Protein AF-A0A0F8XA85-F1 (afdb_monomer_lite)

Radius of gyration: 21.44 Å; chains: 1; bounding box: 52×47×65 Å

Organism: NCBI:txid412755

Structure (mmCIF, N/CA/C/O backbone):
data_AF-A0A0F8XA85-F1
#
_entry.id   AF-A0A0F8XA85-F1
#
loop_
_atom_site.group_PDB
_atom_site.id
_atom_site.type_symbol
_atom_site.label_atom_id
_atom_site.label_alt_id
_atom_site.label_comp_id
_atom_site.label_asym_id
_atom_site.label_entity_id
_atom_site.label_seq_id
_atom_site.pdbx_PDB_ins_code
_atom_site.Cartn_x
_atom_site.Cartn_y
_atom_site.Car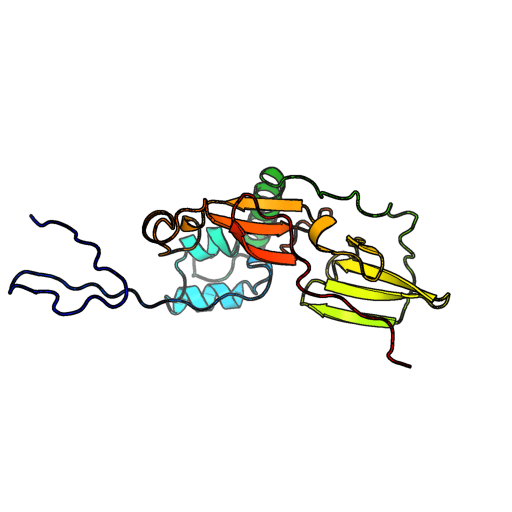tn_z
_atom_site.occupancy
_atom_site.B_iso_or_equiv
_atom_site.auth_seq_id
_atom_site.auth_comp_id
_atom_site.auth_asym_id
_atom_site.auth_atom_id
_atom_site.pdbx_PDB_model_num
ATOM 1 N N . GLU A 1 1 ? -20.930 -3.026 34.064 1.00 70.50 1 GLU A N 1
ATOM 2 C CA . GLU A 1 1 ? -19.687 -3.790 34.292 1.00 70.50 1 GLU A CA 1
ATOM 3 C C . GLU A 1 1 ? -19.828 -5.095 33.532 1.00 70.50 1 GLU A C 1
ATOM 5 O O . GLU A 1 1 ? -20.916 -5.650 33.546 1.00 70.50 1 GLU A O 1
ATOM 10 N N . GLY A 1 2 ? -18.805 -5.518 32.800 1.00 83.38 2 GLY A N 1
ATOM 11 C CA . GLY A 1 2 ? -18.840 -6.722 31.970 1.00 83.38 2 GLY A CA 1
ATOM 12 C C . GLY A 1 2 ? -17.427 -7.096 31.536 1.00 83.38 2 GLY A C 1
ATOM 13 O O . GLY A 1 2 ? -16.523 -6.260 31.610 1.00 83.38 2 GLY A O 1
ATOM 14 N N . THR A 1 3 ? -17.235 -8.346 31.129 1.00 88.12 3 THR A N 1
ATOM 15 C CA . THR A 1 3 ? -15.959 -8.870 30.627 1.00 88.12 3 THR A CA 1
ATOM 16 C C . THR A 1 3 ? -16.060 -9.119 29.129 1.00 88.12 3 THR A C 1
ATOM 18 O O . THR A 1 3 ? -17.038 -9.704 28.674 1.00 88.12 3 THR A O 1
ATOM 21 N N . GLU A 1 4 ? -15.058 -8.690 28.367 1.00 89.44 4 GLU A N 1
ATOM 22 C CA . GLU A 1 4 ? -14.955 -9.009 26.941 1.00 89.44 4 GLU A CA 1
ATOM 23 C C . GLU A 1 4 ? -14.317 -10.395 26.768 1.00 89.44 4 GLU A C 1
ATOM 25 O O . GLU A 1 4 ? -13.244 -10.660 27.314 1.00 89.44 4 GLU A O 1
ATOM 30 N N . GLU A 1 5 ? -14.971 -11.271 26.004 1.00 88.19 5 GLU A N 1
ATOM 31 C CA . GLU A 1 5 ? -14.446 -12.582 25.618 1.00 88.19 5 GLU A CA 1
ATOM 32 C C . GLU A 1 5 ? -14.351 -12.677 24.091 1.00 88.19 5 GLU A C 1
ATOM 34 O O . GLU A 1 5 ? -15.312 -12.406 23.370 1.00 88.19 5 GLU A O 1
ATOM 39 N N . ILE A 1 6 ? -13.188 -13.097 23.587 1.00 84.88 6 ILE A N 1
ATOM 40 C CA . ILE A 1 6 ? -12.983 -13.350 22.159 1.00 84.88 6 ILE A CA 1
ATOM 41 C C . ILE A 1 6 ? -13.300 -14.815 21.874 1.00 84.88 6 ILE A C 1
ATOM 43 O O . ILE A 1 6 ? -12.560 -15.714 22.274 1.00 84.88 6 ILE A O 1
ATOM 47 N N . LEU A 1 7 ? -14.372 -15.050 21.122 1.00 86.31 7 LEU A N 1
ATOM 48 C CA . LEU A 1 7 ? -14.737 -16.396 20.695 1.00 86.31 7 LEU A CA 1
ATOM 49 C C . LEU A 1 7 ? -13.810 -16.883 19.574 1.00 86.31 7 LEU A C 1
ATOM 51 O O . LEU A 1 7 ? -13.463 -16.137 18.655 1.00 86.31 7 LEU A O 1
ATOM 55 N N . SER A 1 8 ? -13.436 -18.163 19.618 1.00 81.56 8 SER A N 1
ATOM 56 C CA . SER A 1 8 ? -12.592 -18.760 18.582 1.00 81.56 8 SER A CA 1
ATOM 57 C C . SER A 1 8 ? -13.321 -18.860 17.231 1.00 81.56 8 SER A C 1
ATOM 59 O O . SER A 1 8 ? -14.553 -18.993 17.181 1.00 81.56 8 SER A O 1
ATOM 61 N N . PRO A 1 9 ? -12.586 -18.842 16.100 1.00 80.44 9 PRO A N 1
ATOM 62 C CA . PRO A 1 9 ? -13.189 -19.071 14.796 1.00 80.44 9 PRO A CA 1
ATOM 63 C C . PRO A 1 9 ? -13.965 -20.391 14.779 1.00 80.44 9 PRO A C 1
ATOM 65 O O . PRO A 1 9 ? -13.414 -21.451 15.071 1.00 80.44 9 PRO A O 1
ATOM 68 N N . LYS A 1 10 ? -15.242 -20.332 14.381 1.00 82.75 10 LYS A N 1
ATOM 69 C CA . LYS A 1 10 ? -16.147 -21.496 14.301 1.00 82.75 10 LYS A CA 1
ATOM 70 C C . LYS A 1 10 ? -16.415 -22.178 15.655 1.00 82.75 10 LYS A C 1
ATOM 72 O O . LYS A 1 10 ? -16.718 -23.376 15.669 1.00 82.75 10 LYS A O 1
ATOM 77 N N . LEU A 1 11 ? -16.332 -21.439 16.768 1.00 85.38 11 LEU A N 1
ATOM 78 C CA . LEU A 1 11 ? -16.754 -21.926 18.081 1.00 85.38 11 LEU A CA 1
ATOM 79 C C . LEU A 1 11 ? -18.170 -22.514 18.008 1.00 85.38 11 LEU A C 1
ATOM 81 O O . LEU A 1 11 ? -19.072 -21.956 17.383 1.00 85.38 11 LEU A O 1
ATOM 85 N N . ARG A 1 12 ? -18.360 -23.663 18.655 1.00 86.75 12 ARG A N 1
ATOM 86 C CA . ARG A 1 12 ? -19.662 -24.318 18.798 1.00 86.75 12 ARG A CA 1
ATOM 87 C C . ARG A 1 12 ? -20.095 -24.254 20.253 1.00 86.75 12 ARG A C 1
ATOM 89 O O . ARG A 1 12 ? -19.252 -24.340 21.138 1.00 86.75 12 ARG A O 1
ATOM 96 N N . ASN A 1 13 ? -21.407 -24.190 20.475 1.00 90.06 13 ASN A N 1
ATOM 97 C CA . ASN A 1 13 ? -22.022 -24.226 21.805 1.00 90.06 13 ASN A CA 1
ATOM 98 C C . ASN A 1 13 ? -21.584 -23.075 22.730 1.00 90.06 13 ASN A C 1
ATOM 100 O O . ASN A 1 13 ? -21.465 -23.279 23.936 1.00 90.06 13 ASN A O 1
ATOM 104 N N . ALA A 1 14 ? -21.343 -21.882 22.175 1.00 88.94 14 ALA A N 1
ATOM 105 C CA . ALA A 1 14 ? -21.173 -20.681 22.988 1.00 88.94 14 ALA A CA 1
ATOM 106 C C . ALA A 1 14 ? -22.450 -20.446 23.815 1.00 88.94 14 ALA A C 1
ATOM 108 O O . ALA A 1 14 ? -23.555 -20.484 23.268 1.00 88.94 14 ALA A O 1
ATOM 109 N N . VAL A 1 15 ? -22.300 -20.256 25.125 1.00 89.94 15 VAL A N 1
ATOM 110 C CA . VAL A 1 15 ? -23.415 -19.946 26.027 1.00 89.94 15 VAL A CA 1
ATOM 111 C C . VAL A 1 15 ? -23.551 -18.432 26.079 1.00 89.94 15 VAL A C 1
ATOM 113 O O . VAL A 1 15 ? -22.587 -17.756 26.412 1.00 89.94 15 VAL A O 1
ATOM 116 N N . GLN A 1 16 ? -24.736 -17.921 25.748 1.00 91.69 16 GLN A N 1
ATOM 117 C CA . GLN A 1 16 ? -25.063 -16.501 25.834 1.00 91.69 16 GLN A CA 1
ATOM 118 C C . GLN A 1 16 ? -26.173 -16.313 26.875 1.00 91.69 16 GLN A C 1
ATOM 120 O O . GLN A 1 16 ? -27.260 -16.885 26.746 1.00 91.69 16 GLN A O 1
ATOM 125 N N . GLY A 1 17 ? -25.881 -15.557 27.930 1.00 92.88 17 GLY A N 1
ATOM 126 C CA . GLY A 1 17 ? -26.830 -15.129 28.951 1.00 92.88 17 GLY A CA 1
ATOM 127 C C . GLY A 1 17 ? -27.744 -13.996 28.474 1.00 92.88 17 GLY A C 1
ATOM 128 O O . GLY A 1 17 ? -27.594 -13.466 27.377 1.00 92.88 17 GLY A O 1
ATOM 129 N N . GLN A 1 18 ? -28.711 -13.608 29.313 1.00 94.88 18 GLN A N 1
ATOM 130 C CA . GLN A 1 18 ? -29.671 -12.543 28.972 1.00 94.88 18 GLN A CA 1
ATOM 131 C C . GLN A 1 18 ? -29.023 -11.159 28.833 1.00 94.88 18 GLN A C 1
ATOM 133 O O . GLN A 1 18 ? -29.526 -10.338 28.071 1.00 94.88 18 GLN A O 1
ATOM 138 N N . ASP A 1 19 ? -27.917 -10.926 29.538 1.00 94.44 19 ASP A N 1
ATOM 139 C CA . ASP A 1 19 ? -27.220 -9.637 29.572 1.00 94.44 19 ASP A CA 1
ATOM 140 C C . ASP A 1 19 ? -26.002 -9.588 28.627 1.00 94.44 19 ASP A C 1
ATOM 142 O O . ASP A 1 19 ? -25.310 -8.570 28.554 1.00 94.44 19 ASP A O 1
ATOM 146 N N . ASP A 1 20 ? -25.739 -10.669 27.885 1.00 93.75 20 ASP A N 1
ATOM 147 C CA . ASP A 1 20 ? -24.578 -10.777 27.003 1.00 93.75 20 ASP A CA 1
ATOM 148 C C . ASP A 1 20 ? -24.842 -10.135 25.637 1.00 93.75 20 ASP A C 1
ATOM 150 O O . ASP A 1 20 ? -25.867 -10.371 24.987 1.00 93.75 20 ASP A O 1
ATOM 154 N N . VAL A 1 21 ? -23.852 -9.395 25.137 1.00 92.50 21 VAL A N 1
ATOM 155 C CA . VAL A 1 21 ? -23.863 -8.824 23.787 1.00 92.50 21 VAL A CA 1
ATOM 156 C C . VAL A 1 21 ? -22.946 -9.639 22.884 1.00 92.50 21 VAL A C 1
ATOM 158 O O . VAL A 1 21 ? -21.758 -9.781 23.159 1.00 92.50 21 VAL A O 1
ATOM 161 N N . TYR A 1 22 ? -23.493 -10.131 21.772 1.00 90.19 22 TYR A N 1
ATOM 162 C CA . TYR A 1 22 ? -22.713 -10.790 20.730 1.00 90.19 22 TYR A CA 1
ATOM 163 C C . TYR A 1 22 ? -22.397 -9.805 19.600 1.00 90.19 22 TYR A C 1
ATOM 165 O O . TYR A 1 22 ? -23.291 -9.388 18.861 1.00 90.19 22 TYR A O 1
ATOM 173 N N . GLU A 1 23 ? -21.124 -9.431 19.463 1.00 89.19 23 GLU A N 1
ATOM 174 C CA . GLU A 1 23 ? -20.640 -8.617 18.348 1.00 89.19 23 GLU A CA 1
ATOM 175 C C . GLU A 1 23 ? -20.073 -9.515 17.243 1.00 89.19 23 GLU A C 1
ATOM 177 O O . GLU A 1 23 ? -19.158 -10.309 17.466 1.00 89.19 23 GLU A O 1
ATOM 182 N N . TRP A 1 24 ? -20.582 -9.347 16.021 1.00 85.50 24 TRP A N 1
ATOM 183 C CA . TRP A 1 24 ? -20.013 -9.974 14.833 1.00 85.50 24 TRP A CA 1
ATOM 184 C C . TRP A 1 24 ? -19.488 -8.909 13.875 1.00 85.50 24 TRP A C 1
ATOM 186 O O . TRP A 1 24 ? -20.246 -8.171 13.249 1.00 85.50 24 TRP A O 1
ATOM 196 N N . ILE A 1 25 ? -18.167 -8.877 13.721 1.00 83.62 25 ILE A N 1
ATOM 197 C CA . ILE A 1 25 ? -17.485 -8.059 12.722 1.00 83.62 25 ILE A CA 1
ATOM 198 C C . ILE A 1 25 ? -17.286 -8.896 11.454 1.00 83.62 25 ILE A C 1
ATOM 200 O O . ILE A 1 25 ? -16.574 -9.904 11.468 1.00 83.62 25 ILE A O 1
ATOM 204 N N . TRP A 1 26 ? -17.927 -8.496 10.356 1.00 79.88 26 TRP A N 1
ATOM 205 C CA . TRP A 1 26 ? -17.745 -9.149 9.060 1.00 79.88 26 TRP A CA 1
ATOM 206 C C . TRP A 1 26 ? -16.432 -8.712 8.401 1.00 79.88 26 TRP A C 1
ATOM 208 O O . TRP A 1 26 ? -15.958 -7.594 8.611 1.00 79.88 26 TRP A O 1
ATOM 218 N N . ASN A 1 27 ? -15.831 -9.584 7.592 1.00 79.06 27 ASN A N 1
ATOM 219 C CA . ASN A 1 27 ? -14.587 -9.257 6.906 1.00 79.06 27 ASN A CA 1
ATOM 220 C C . ASN A 1 27 ? -14.824 -8.297 5.730 1.00 79.06 27 ASN A C 1
ATOM 222 O O . ASN A 1 27 ? -15.794 -8.419 4.982 1.00 79.06 27 ASN A O 1
ATOM 226 N N . GLY A 1 28 ? -13.883 -7.375 5.529 1.00 83.00 28 GLY A N 1
ATOM 227 C CA . GLY A 1 28 ? -13.771 -6.633 4.277 1.00 83.00 28 GLY A CA 1
ATOM 228 C C . GLY A 1 28 ? -13.203 -7.498 3.146 1.00 83.00 28 GLY A C 1
ATOM 229 O O . GLY A 1 28 ? -12.749 -8.626 3.363 1.00 83.00 28 GLY A O 1
ATOM 230 N N . GLY A 1 29 ? -13.222 -6.952 1.931 1.00 86.19 29 GLY A N 1
ATOM 231 C CA . GLY A 1 29 ? -12.438 -7.463 0.806 1.00 86.19 29 GLY A CA 1
ATOM 232 C C . GLY A 1 29 ? -11.038 -6.842 0.760 1.00 86.19 29 GLY A C 1
ATOM 233 O O . GLY A 1 29 ? -10.774 -5.832 1.414 1.00 86.19 29 GLY A O 1
ATOM 234 N N . GLY A 1 30 ? -10.145 -7.433 -0.036 1.00 86.88 30 GLY A N 1
ATOM 235 C CA . GLY A 1 30 ? -8.861 -6.814 -0.373 1.00 86.88 30 GLY A CA 1
ATOM 236 C C . GLY A 1 30 ? -9.040 -5.612 -1.309 1.00 86.88 30 GLY A C 1
ATOM 237 O O . GLY A 1 30 ? -9.954 -5.591 -2.132 1.00 86.88 30 GLY A O 1
ATOM 238 N N . GLY A 1 31 ? -8.171 -4.609 -1.176 1.00 90.56 31 GLY A N 1
ATOM 239 C CA . GLY A 1 31 ? -8.100 -3.477 -2.106 1.00 90.56 31 GLY A CA 1
ATOM 240 C C . GLY A 1 31 ? -7.240 -3.780 -3.338 1.00 90.56 31 GLY A C 1
ATOM 241 O O . GLY A 1 31 ? -6.480 -4.745 -3.347 1.00 90.56 31 GLY A O 1
ATOM 242 N N . TYR A 1 32 ? -7.330 -2.924 -4.359 1.00 93.12 32 TYR A N 1
ATOM 243 C CA . TYR A 1 32 ? -6.496 -2.976 -5.563 1.00 93.12 32 TYR A CA 1
ATOM 244 C C . TYR A 1 32 ? -5.781 -1.636 -5.770 1.00 93.12 32 TYR A C 1
ATOM 246 O O . TYR A 1 32 ? -6.415 -0.581 -5.710 1.00 93.12 32 TYR A O 1
ATOM 254 N N . GLY A 1 33 ? -4.477 -1.694 -6.038 1.00 95.50 33 GLY A N 1
ATOM 255 C CA . GLY A 1 33 ? -3.638 -0.528 -6.310 1.00 95.50 33 GLY A CA 1
ATOM 256 C C . GLY A 1 33 ? -3.133 0.223 -5.066 1.00 95.50 33 GLY A C 1
ATOM 257 O O . GLY A 1 33 ? -3.300 -0.220 -3.928 1.00 95.50 33 GLY A O 1
ATOM 258 N N . ASP A 1 34 ? -2.486 1.370 -5.290 1.00 97.75 34 ASP A N 1
ATOM 259 C CA . ASP A 1 34 ? -2.027 2.288 -4.248 1.00 97.75 34 ASP A CA 1
ATOM 260 C C . ASP A 1 34 ? -3.213 3.158 -3.811 1.00 97.75 34 ASP A C 1
ATOM 262 O O . ASP A 1 34 ? -3.774 3.884 -4.638 1.00 97.75 34 ASP A O 1
ATOM 266 N N . PRO A 1 35 ? -3.594 3.161 -2.521 1.00 97.31 35 PRO A N 1
ATOM 267 C CA . PRO A 1 35 ? -4.690 3.999 -2.042 1.00 97.31 35 PRO A CA 1
ATOM 268 C C . PRO A 1 35 ? -4.519 5.496 -2.349 1.00 97.31 35 PRO A C 1
ATOM 270 O O . PRO A 1 35 ? -5.515 6.207 -2.484 1.00 97.31 35 PRO A O 1
ATOM 273 N N . LEU A 1 36 ? -3.280 5.985 -2.496 1.00 98.38 36 LEU A N 1
ATOM 274 C CA . LEU A 1 36 ? -3.001 7.388 -2.828 1.00 98.38 36 LEU A CA 1
ATOM 275 C C . LEU A 1 36 ? -3.278 7.739 -4.296 1.00 98.38 36 LEU A C 1
ATOM 277 O O . LEU A 1 36 ? -3.191 8.912 -4.649 1.00 98.38 36 LEU A O 1
ATOM 281 N N . ASP A 1 37 ? -3.609 6.761 -5.141 1.00 97.56 37 ASP A N 1
ATOM 282 C CA . ASP A 1 37 ? -3.997 6.983 -6.539 1.00 97.56 37 ASP A CA 1
ATOM 283 C C . ASP A 1 37 ? -5.517 6.946 -6.746 1.00 97.56 37 ASP A C 1
ATOM 285 O O . ASP A 1 37 ? -5.997 7.268 -7.832 1.00 97.56 37 ASP A O 1
ATOM 289 N N . ARG A 1 38 ? -6.299 6.598 -5.713 1.00 98.00 38 ARG A N 1
ATOM 290 C CA . ARG A 1 38 ? -7.766 6.613 -5.796 1.00 98.00 38 ARG A CA 1
ATOM 291 C C . ARG A 1 38 ? -8.263 8.029 -6.100 1.00 98.00 38 ARG A C 1
ATOM 293 O O . ARG A 1 38 ? -7.764 8.994 -5.528 1.00 98.00 38 ARG A O 1
ATOM 300 N N . ASP A 1 39 ? -9.263 8.172 -6.960 1.00 98.12 39 ASP A N 1
ATOM 301 C CA . ASP A 1 39 ? -9.853 9.479 -7.266 1.00 98.12 39 ASP A CA 1
ATOM 302 C C . ASP A 1 39 ? -10.387 10.177 -5.987 1.00 98.12 39 ASP A C 1
ATOM 304 O O . ASP A 1 39 ? -11.191 9.575 -5.262 1.00 98.12 39 ASP A O 1
ATOM 308 N N . PRO A 1 40 ? -9.969 11.426 -5.680 1.00 98.50 40 PRO A N 1
ATOM 309 C CA . PRO A 1 40 ? -10.426 12.144 -4.492 1.00 98.50 40 PRO A CA 1
ATOM 310 C C . PRO A 1 40 ? -11.946 12.296 -4.406 1.00 98.50 40 PRO A C 1
ATOM 312 O O . PRO A 1 40 ? -12.509 12.147 -3.321 1.00 98.50 40 PRO A O 1
ATOM 315 N N . ALA A 1 41 ? -12.632 12.539 -5.529 1.00 98.19 41 ALA A N 1
ATOM 316 C CA . ALA A 1 41 ? -14.087 12.688 -5.530 1.00 98.19 41 ALA A CA 1
ATOM 317 C C . ALA A 1 41 ? -14.792 11.375 -5.147 1.00 98.19 41 ALA A C 1
ATOM 319 O O . ALA A 1 41 ? -15.755 11.387 -4.376 1.00 98.19 41 ALA A O 1
ATOM 320 N N . SER A 1 42 ? -14.267 10.239 -5.607 1.00 98.38 42 SER A N 1
ATOM 321 C CA . SER A 1 42 ? -14.729 8.906 -5.216 1.00 98.38 42 SER A CA 1
ATOM 322 C C . SER A 1 42 ? -14.542 8.645 -3.718 1.00 98.38 42 SER A C 1
ATOM 324 O O . SER A 1 42 ? -15.468 8.168 -3.068 1.00 98.38 42 SER A O 1
ATOM 326 N N . VAL A 1 43 ? -13.399 9.026 -3.132 1.00 98.50 43 VAL A N 1
ATOM 327 C CA . VAL A 1 43 ? -13.176 8.906 -1.674 1.00 98.50 43 VAL A CA 1
ATOM 328 C C . VAL A 1 43 ? -14.152 9.778 -0.888 1.00 98.50 43 VAL A C 1
ATOM 330 O O . VAL A 1 43 ? -14.710 9.337 0.114 1.00 98.50 43 VAL A O 1
ATOM 333 N N . VAL A 1 44 ? -14.415 11.003 -1.344 1.00 98.31 44 VAL A N 1
ATOM 334 C CA . VAL A 1 44 ? -15.426 11.874 -0.728 1.00 98.31 44 VAL A CA 1
ATOM 335 C C . VAL A 1 44 ? -16.823 11.256 -0.809 1.00 98.31 44 VAL A C 1
ATOM 337 O O . VAL A 1 44 ? -17.582 11.325 0.160 1.00 98.31 44 VAL A O 1
ATOM 340 N N . ALA A 1 45 ? -17.172 10.616 -1.926 1.00 98.31 45 ALA A N 1
ATOM 341 C CA . ALA A 1 45 ? -18.427 9.880 -2.042 1.00 98.31 45 ALA A CA 1
ATOM 342 C C . ALA A 1 45 ? -18.496 8.707 -1.048 1.00 98.31 45 ALA A C 1
ATOM 344 O O . ALA A 1 45 ? -19.530 8.535 -0.401 1.00 98.31 45 ALA A O 1
ATOM 345 N N . ASP A 1 46 ? -17.401 7.963 -0.864 1.00 97.88 46 ASP A N 1
ATOM 346 C CA . ASP A 1 46 ? -17.296 6.893 0.139 1.00 97.88 46 ASP A CA 1
ATOM 347 C C . ASP A 1 46 ? -17.502 7.448 1.565 1.00 97.88 46 ASP A C 1
ATOM 349 O O . ASP A 1 46 ? -18.224 6.854 2.370 1.00 97.88 46 ASP A O 1
ATOM 353 N N . VAL A 1 47 ? -16.955 8.635 1.864 1.00 98.25 47 VAL A N 1
ATOM 354 C CA . VAL A 1 47 ? -17.178 9.326 3.147 1.00 98.25 47 VAL A CA 1
ATOM 355 C C . VAL A 1 47 ? -18.643 9.707 3.339 1.00 98.25 47 VAL A C 1
ATOM 357 O O . VAL A 1 47 ? -19.216 9.466 4.402 1.00 98.25 47 VAL A O 1
ATOM 360 N N . ARG A 1 48 ? -19.293 10.250 2.305 1.00 97.38 48 ARG A N 1
ATOM 361 C CA . ARG A 1 48 ? -20.720 10.612 2.359 1.00 97.38 48 ARG A CA 1
ATOM 362 C C . ARG A 1 48 ? -21.621 9.395 2.566 1.00 97.38 48 ARG A C 1
ATOM 364 O O . ARG A 1 48 ? -22.620 9.500 3.274 1.00 97.38 48 ARG A O 1
ATOM 371 N N . ARG A 1 49 ? -21.258 8.245 1.988 1.00 97.75 49 ARG A N 1
ATOM 372 C CA . ARG A 1 49 ? -21.958 6.966 2.191 1.00 97.75 49 ARG A CA 1
ATOM 373 C C . ARG A 1 49 ? -21.643 6.296 3.528 1.00 97.75 49 ARG A C 1
ATOM 375 O O . ARG A 1 49 ? -22.331 5.350 3.890 1.00 97.75 49 ARG A O 1
ATOM 382 N N . ARG A 1 50 ? -20.683 6.832 4.294 1.00 96.06 50 ARG A N 1
ATOM 383 C CA . ARG A 1 50 ? -20.165 6.259 5.549 1.00 96.06 50 ARG A CA 1
ATOM 384 C C . ARG A 1 50 ? -19.451 4.918 5.358 1.00 96.06 50 ARG A C 1
ATOM 386 O O . ARG A 1 50 ? -19.244 4.200 6.330 1.00 96.06 50 ARG A O 1
ATOM 393 N N . ASP A 1 51 ? -19.019 4.628 4.133 1.00 94.56 51 ASP A N 1
ATOM 394 C CA . ASP A 1 51 ? -18.149 3.488 3.827 1.00 94.56 51 ASP A CA 1
ATOM 395 C C . ASP A 1 51 ? -16.731 3.741 4.379 1.00 94.56 51 ASP A C 1
ATOM 397 O O . ASP A 1 51 ? -15.997 2.820 4.734 1.00 94.56 51 ASP A O 1
ATOM 401 N N . VAL A 1 52 ? -16.340 5.019 4.458 1.00 95.44 52 VAL A N 1
ATOM 402 C CA . VAL A 1 52 ? -15.030 5.503 4.908 1.00 95.44 52 VAL A CA 1
ATOM 403 C C . VAL A 1 52 ? -15.238 6.670 5.879 1.00 95.44 52 VAL A C 1
ATOM 405 O O . VAL A 1 52 ? -16.128 7.493 5.697 1.00 95.44 52 VAL A O 1
ATOM 408 N N . THR A 1 53 ? -14.423 6.785 6.928 1.00 96.19 53 THR A N 1
ATOM 409 C CA . THR A 1 53 ? -14.465 7.968 7.811 1.00 96.19 53 THR A CA 1
ATOM 410 C C . THR A 1 53 ? -13.616 9.107 7.241 1.00 96.19 53 THR A C 1
ATOM 412 O O . THR A 1 53 ? -12.637 8.851 6.543 1.00 96.19 53 THR A O 1
ATOM 415 N N . THR A 1 54 ? -13.896 10.367 7.593 1.00 97.25 54 THR A N 1
ATOM 416 C CA . THR A 1 54 ? -13.037 11.510 7.207 1.00 97.25 54 THR A CA 1
ATOM 417 C C . THR A 1 54 ? -11.580 11.309 7.634 1.00 97.25 54 THR A C 1
ATOM 419 O O . THR A 1 54 ? -10.657 11.642 6.895 1.00 97.25 54 THR A O 1
ATOM 422 N N . LYS A 1 55 ? -11.359 10.694 8.804 1.00 96.62 55 LYS A N 1
ATOM 423 C CA . LYS A 1 55 ? -10.018 10.334 9.278 1.00 96.62 55 LYS A CA 1
ATOM 424 C C . LYS A 1 55 ? -9.356 9.315 8.346 1.00 96.62 55 LYS A C 1
ATOM 426 O O . LYS A 1 55 ? -8.234 9.522 7.901 1.00 96.62 55 LYS A O 1
ATOM 431 N N . THR A 1 56 ? -10.065 8.243 7.999 1.00 96.25 56 THR A N 1
ATOM 432 C CA . THR A 1 56 ? -9.578 7.210 7.073 1.00 96.25 56 THR A CA 1
ATOM 433 C C . THR A 1 56 ? -9.297 7.777 5.676 1.00 96.25 56 THR A C 1
ATOM 435 O O . THR A 1 56 ? -8.305 7.388 5.060 1.00 96.25 56 THR A O 1
ATOM 438 N N . ALA A 1 57 ? -10.113 8.721 5.191 1.00 98.19 57 ALA A N 1
ATOM 439 C CA . ALA A 1 57 ? -9.868 9.438 3.939 1.00 98.19 57 ALA A CA 1
ATOM 440 C C . ALA A 1 57 ? -8.494 10.127 3.941 1.00 98.19 57 ALA A C 1
ATOM 442 O O . ALA A 1 57 ? -7.707 9.927 3.013 1.00 98.19 57 ALA A O 1
ATOM 443 N N . GLY A 1 58 ? -8.167 10.847 5.018 1.00 98.25 58 GLY A N 1
ATOM 444 C CA . GLY A 1 58 ? -6.887 11.543 5.164 1.00 98.25 58 GLY A CA 1
ATOM 445 C C . GLY A 1 58 ? -5.691 10.632 5.461 1.00 98.25 58 GLY A C 1
ATOM 446 O O . GLY A 1 58 ? -4.583 10.924 5.011 1.00 98.25 58 GLY A O 1
ATOM 447 N N . ASP A 1 59 ?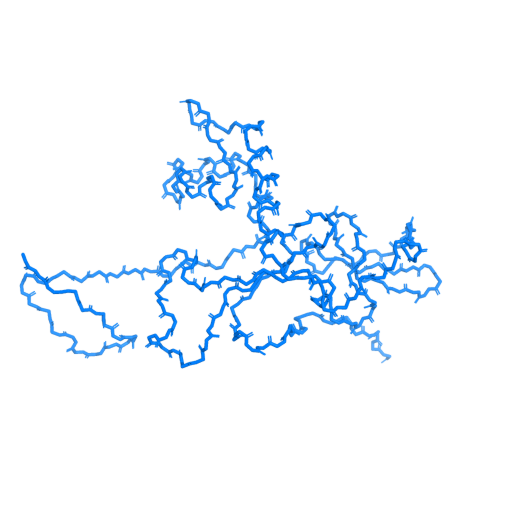 -5.885 9.540 6.201 1.00 96.75 59 ASP A N 1
ATOM 448 C CA . ASP A 1 59 ? -4.793 8.658 6.641 1.00 96.75 59 ASP A CA 1
ATOM 449 C C . ASP A 1 59 ? -4.404 7.606 5.596 1.00 96.75 59 ASP A C 1
ATOM 451 O O . ASP A 1 59 ? -3.221 7.328 5.402 1.00 96.75 59 ASP A O 1
ATOM 455 N N . ILE A 1 60 ? -5.388 7.019 4.906 1.00 96.25 60 ILE A N 1
ATOM 456 C CA . ILE A 1 60 ? -5.152 5.927 3.950 1.00 96.25 60 ILE A CA 1
ATOM 457 C C . ILE A 1 60 ? -5.057 6.466 2.522 1.00 96.25 60 ILE A C 1
ATOM 459 O O . ILE A 1 60 ? -4.082 6.183 1.821 1.00 96.25 60 ILE A O 1
ATOM 463 N N . TYR A 1 61 ? -6.049 7.254 2.101 1.00 98.31 61 TYR A N 1
ATOM 464 C CA . TYR A 1 61 ? -6.175 7.740 0.720 1.00 98.31 61 TYR A CA 1
ATOM 465 C C . TYR A 1 61 ? -5.502 9.103 0.485 1.00 98.31 61 TYR A C 1
ATOM 467 O O . TYR A 1 61 ? -5.377 9.555 -0.659 1.00 98.31 61 TYR A O 1
ATOM 475 N N . GLY A 1 62 ? -5.078 9.766 1.565 1.00 98.56 62 GLY A N 1
ATOM 476 C CA . GLY A 1 62 ? -4.495 11.104 1.537 1.00 98.56 62 GLY A CA 1
ATOM 477 C C . GLY A 1 62 ? -5.466 12.200 1.102 1.00 98.56 62 GLY A C 1
ATOM 478 O O . GLY A 1 62 ? -5.012 13.269 0.718 1.00 98.56 62 GLY A O 1
ATOM 479 N N . VAL A 1 63 ? -6.775 11.940 1.125 1.00 98.81 63 VAL A N 1
ATOM 480 C CA . VAL A 1 63 ? -7.804 12.872 0.649 1.00 98.81 63 VAL A CA 1
ATOM 481 C C . VAL A 1 63 ? -8.269 13.756 1.792 1.00 98.81 63 VAL A C 1
ATOM 483 O O . VAL A 1 63 ? -8.727 13.265 2.826 1.00 98.81 63 VAL A O 1
ATOM 486 N N . ILE A 1 64 ? -8.165 15.063 1.581 1.00 98.50 64 ILE A N 1
ATOM 487 C CA . ILE A 1 64 ? -8.628 16.089 2.509 1.00 98.50 64 ILE A CA 1
ATOM 488 C C . ILE A 1 64 ? -9.953 16.648 1.994 1.00 98.50 64 ILE A C 1
ATOM 490 O O . ILE A 1 64 ? -10.104 16.935 0.806 1.00 98.50 64 ILE A O 1
ATOM 494 N N . LEU A 1 65 ? -10.928 16.762 2.893 1.00 98.06 65 LEU A N 1
ATOM 495 C CA . LEU A 1 65 ? -12.234 17.335 2.588 1.00 98.06 65 LEU A CA 1
ATOM 496 C C . LEU A 1 65 ? -12.220 18.829 2.916 1.00 98.06 65 LEU A C 1
ATOM 498 O O . LEU A 1 65 ? -11.760 19.221 3.990 1.00 98.06 65 LEU A O 1
ATOM 502 N N . GLY A 1 66 ? -12.757 19.635 2.005 1.00 96.19 66 GLY A N 1
ATOM 503 C CA . GLY A 1 66 ? -13.013 21.052 2.208 1.00 96.19 66 GLY A CA 1
ATOM 504 C C . GLY A 1 66 ? -14.220 21.315 3.121 1.00 96.19 66 GLY A C 1
ATOM 505 O O . GLY A 1 66 ? -14.907 20.381 3.556 1.00 96.19 66 GLY A O 1
ATOM 506 N N . PRO A 1 67 ? -14.505 22.592 3.431 1.00 94.19 67 PRO A N 1
ATOM 507 C CA . PRO A 1 67 ? -15.521 22.976 4.412 1.00 94.19 67 PRO A CA 1
ATOM 508 C C . PRO A 1 67 ? -16.946 22.509 4.088 1.00 94.19 67 PRO A C 1
ATOM 510 O O . PRO A 1 67 ? -17.721 22.271 5.013 1.00 94.19 67 PRO A O 1
ATOM 513 N N . ALA A 1 68 ? -17.306 22.367 2.808 1.00 93.75 68 ALA A N 1
ATOM 514 C CA . ALA A 1 68 ? -18.624 21.883 2.389 1.00 93.75 68 ALA A CA 1
ATOM 515 C C . ALA A 1 68 ? -18.630 20.372 2.062 1.00 93.75 68 ALA A C 1
ATOM 517 O O . ALA A 1 68 ? -19.616 19.841 1.541 1.00 93.75 68 ALA A O 1
ATOM 518 N N . GLY A 1 69 ? -17.557 19.650 2.413 1.00 93.69 69 GLY A N 1
ATOM 519 C CA . GLY A 1 69 ? -17.427 18.209 2.206 1.00 93.69 69 GLY A CA 1
ATOM 520 C C . GLY A 1 69 ? -17.133 17.807 0.757 1.00 93.69 69 GLY A C 1
ATOM 521 O O . GLY A 1 69 ? -17.491 16.702 0.349 1.00 93.69 69 GLY A O 1
ATOM 522 N N . GLU A 1 70 ? -16.564 18.702 -0.041 1.00 96.75 70 GLU A N 1
ATOM 523 C CA . GLU A 1 70 ? -15.950 18.503 -1.358 1.00 96.75 70 GLU A CA 1
ATOM 524 C C . GLU A 1 70 ? -14.465 18.104 -1.231 1.00 96.75 70 GLU A C 1
ATOM 526 O O . GLU A 1 70 ? -13.876 18.317 -0.173 1.00 96.75 70 GLU A O 1
ATOM 531 N N . PRO A 1 71 ? -13.829 17.512 -2.257 1.00 97.25 71 PRO A N 1
ATOM 532 C CA . PRO A 1 71 ? -12.387 17.276 -2.213 1.00 97.25 71 PRO A CA 1
ATOM 533 C C . PRO A 1 71 ? -11.610 18.599 -2.289 1.00 97.25 71 PRO A C 1
ATOM 535 O O . PRO A 1 71 ? -11.793 19.379 -3.222 1.00 97.25 71 PRO A O 1
ATOM 538 N N . ASP A 1 72 ? -10.700 18.821 -1.340 1.00 98.19 72 ASP A N 1
ATOM 539 C CA . ASP A 1 72 ? -9.677 19.865 -1.429 1.00 98.19 72 ASP A CA 1
ATOM 540 C C . ASP A 1 72 ? -8.466 19.281 -2.166 1.00 98.19 72 ASP A C 1
ATOM 542 O O . ASP A 1 72 ? -7.680 18.521 -1.593 1.00 98.19 72 ASP A O 1
ATOM 546 N N . PHE A 1 73 ? -8.349 19.581 -3.461 1.00 97.62 73 PHE A N 1
ATOM 547 C CA . PHE A 1 73 ? -7.308 19.010 -4.317 1.00 97.62 73 PHE A CA 1
ATOM 548 C C . PHE A 1 73 ? -5.898 19.434 -3.899 1.00 97.62 73 PHE A C 1
ATOM 550 O O . PHE A 1 73 ? -5.013 18.586 -3.831 1.00 97.62 73 PHE A O 1
ATOM 557 N N . GLU A 1 74 ? -5.686 20.702 -3.542 1.00 98.25 74 GLU A N 1
ATOM 558 C CA . GLU A 1 74 ? -4.355 21.192 -3.168 1.00 98.25 74 GLU A CA 1
ATOM 559 C C . GLU A 1 74 ? -3.891 20.574 -1.841 1.00 98.25 74 GLU A C 1
ATOM 561 O O . GLU A 1 74 ? -2.758 20.093 -1.717 1.00 98.25 74 GLU A O 1
ATOM 566 N N . ALA A 1 75 ? -4.775 20.533 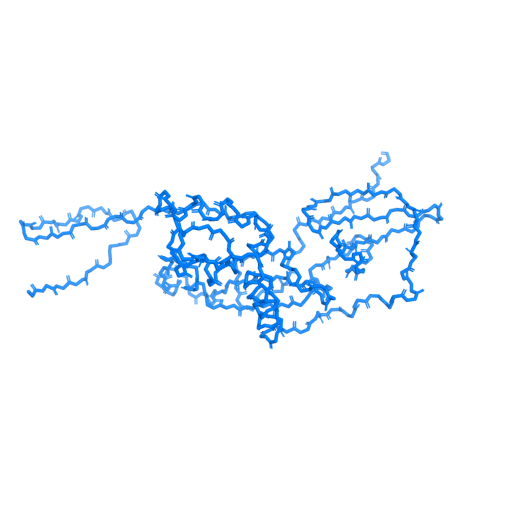-0.838 1.00 98.38 75 ALA A N 1
ATOM 567 C CA . ALA A 1 75 ? -4.465 19.884 0.430 1.00 98.38 75 ALA A CA 1
ATOM 568 C C . ALA A 1 75 ? -4.290 18.367 0.267 1.00 98.38 75 ALA A C 1
ATOM 570 O O . ALA A 1 75 ? -3.432 17.783 0.934 1.00 98.38 75 ALA A O 1
ATOM 571 N N . THR A 1 76 ? -5.059 17.741 -0.629 1.00 98.69 76 THR A N 1
ATOM 572 C CA . THR A 1 76 ? -4.935 16.318 -0.977 1.00 98.69 76 THR A CA 1
ATOM 573 C C . THR A 1 76 ? -3.587 16.016 -1.622 1.00 98.69 76 THR A C 1
ATOM 575 O O . THR A 1 76 ? -2.907 15.092 -1.181 1.00 98.69 76 THR A O 1
ATOM 578 N N . ASP A 1 77 ? -3.141 16.804 -2.600 1.00 98.44 77 ASP A N 1
ATOM 579 C CA . ASP A 1 77 ? -1.849 16.598 -3.263 1.00 98.44 77 ASP A CA 1
ATOM 580 C C . ASP A 1 77 ? -0.689 16.713 -2.267 1.00 98.44 77 ASP A C 1
ATOM 582 O O . ASP A 1 77 ? 0.164 15.825 -2.183 1.00 98.44 77 ASP A O 1
ATOM 586 N N . ARG A 1 78 ? -0.713 17.746 -1.416 1.00 98.56 78 ARG A N 1
ATOM 587 C CA . ARG A 1 78 ? 0.276 17.925 -0.343 1.00 98.56 78 ARG A CA 1
ATOM 588 C C . ARG A 1 78 ? 0.248 16.772 0.662 1.00 98.56 78 ARG A C 1
ATOM 590 O O . ARG A 1 78 ? 1.300 16.279 1.070 1.00 98.56 78 ARG A O 1
ATOM 597 N N . ARG A 1 79 ? -0.941 16.311 1.065 1.00 98.62 79 ARG A N 1
ATOM 598 C CA . ARG A 1 79 ? -1.085 15.172 1.983 1.00 98.62 79 ARG A CA 1
ATOM 599 C C . ARG A 1 79 ? -0.564 13.883 1.354 1.00 98.62 79 ARG A C 1
ATOM 601 O O . ARG A 1 79 ? 0.112 13.121 2.040 1.00 98.62 79 ARG A O 1
ATOM 608 N N . ARG A 1 80 ? -0.844 13.640 0.074 1.00 98.62 80 ARG A N 1
ATOM 609 C CA . ARG A 1 80 ? -0.366 12.463 -0.662 1.00 98.62 80 ARG A CA 1
ATOM 610 C C . ARG A 1 80 ? 1.144 12.454 -0.793 1.00 98.62 80 ARG A C 1
ATOM 612 O O . ARG A 1 80 ? 1.742 11.415 -0.533 1.00 98.62 80 ARG A O 1
ATOM 619 N N . GLU A 1 81 ? 1.755 13.585 -1.126 1.00 98.38 81 GLU A N 1
ATOM 620 C CA . GLU A 1 81 ? 3.214 13.693 -1.186 1.00 98.38 81 GLU A CA 1
ATOM 621 C C . GLU A 1 81 ? 3.847 13.406 0.183 1.00 98.38 81 GLU A C 1
ATOM 623 O O . GLU A 1 81 ? 4.760 12.587 0.288 1.00 98.38 81 GLU A O 1
ATOM 628 N N . ASN A 1 82 ? 3.297 13.978 1.258 1.00 98.50 82 ASN A N 1
ATOM 629 C CA . ASN A 1 82 ? 3.755 13.690 2.619 1.00 98.50 82 ASN A CA 1
ATOM 630 C C . ASN A 1 82 ? 3.630 12.200 2.961 1.00 98.50 82 ASN A C 1
ATOM 632 O O . ASN A 1 82 ? 4.602 11.597 3.406 1.00 98.50 82 ASN A O 1
ATOM 636 N N . LEU A 1 83 ? 2.482 11.575 2.682 1.00 98.44 83 LEU A N 1
ATOM 637 C CA . LEU A 1 83 ? 2.285 10.144 2.928 1.00 98.44 83 LEU A CA 1
ATOM 638 C C . LEU A 1 83 ? 3.249 9.282 2.103 1.00 98.44 83 LEU A C 1
ATOM 640 O O . LEU A 1 83 ? 3.774 8.305 2.626 1.00 98.44 83 LEU A O 1
ATOM 644 N N . ARG A 1 84 ? 3.535 9.625 0.839 1.00 97.81 84 ARG A N 1
ATOM 645 C CA . ARG A 1 84 ? 4.552 8.913 0.041 1.00 97.81 84 ARG A CA 1
ATOM 646 C C . ARG A 1 84 ? 5.923 8.980 0.701 1.00 97.81 84 ARG A C 1
ATOM 648 O O . ARG A 1 84 ? 6.596 7.956 0.801 1.00 97.81 84 ARG A O 1
ATOM 655 N N . ASN A 1 85 ? 6.308 10.160 1.178 1.00 98.12 85 ASN A N 1
ATOM 656 C CA . ASN A 1 85 ? 7.585 10.382 1.851 1.00 98.12 85 ASN A CA 1
ATOM 657 C C . ASN A 1 85 ? 7.679 9.643 3.185 1.00 98.12 85 ASN A C 1
ATOM 659 O O . ASN A 1 85 ? 8.669 8.959 3.430 1.00 98.12 85 ASN A O 1
ATOM 663 N N . GLU A 1 86 ? 6.635 9.709 4.009 1.00 97.75 86 GLU A N 1
ATOM 664 C CA . GLU A 1 86 ? 6.555 8.998 5.287 1.00 97.75 86 GLU A CA 1
ATOM 665 C C . GLU A 1 86 ? 6.692 7.485 5.079 1.00 97.75 86 GLU A C 1
ATOM 667 O O . GLU A 1 86 ? 7.564 6.853 5.680 1.00 97.75 86 GLU A O 1
ATOM 672 N N . ARG A 1 87 ? 5.898 6.909 4.164 1.00 96.81 87 ARG A N 1
ATOM 673 C CA . ARG A 1 87 ? 5.944 5.476 3.825 1.00 96.81 87 ARG A CA 1
ATOM 674 C C . ARG A 1 87 ? 7.329 5.055 3.353 1.00 96.81 87 ARG A C 1
ATOM 676 O O . ARG A 1 87 ? 7.853 4.048 3.817 1.00 96.81 87 ARG A O 1
ATOM 683 N N . TYR A 1 88 ? 7.927 5.841 2.460 1.00 97.81 88 TYR A N 1
ATOM 684 C CA . TYR A 1 88 ? 9.245 5.544 1.912 1.00 97.81 88 TYR A CA 1
ATOM 685 C C . TYR A 1 88 ? 10.363 5.677 2.954 1.00 97.81 88 TYR A C 1
ATOM 687 O O . TYR A 1 88 ? 11.268 4.853 2.974 1.00 97.81 88 TYR A O 1
ATOM 695 N N . SER A 1 89 ? 10.283 6.648 3.871 1.00 97.81 89 SER A N 1
ATOM 696 C CA . SER A 1 89 ? 11.270 6.803 4.953 1.00 97.81 89 SER A CA 1
ATOM 697 C C . SER A 1 89 ? 11.273 5.648 5.958 1.00 97.81 89 SER A C 1
ATOM 699 O O . SER A 1 89 ? 12.284 5.403 6.609 1.00 97.81 89 SER A O 1
ATOM 701 N N . MET A 1 90 ? 10.152 4.930 6.075 1.00 97.38 90 MET A N 1
ATOM 702 C CA . MET A 1 90 ? 10.027 3.726 6.900 1.00 97.38 90 MET A CA 1
ATOM 703 C C . MET A 1 90 ? 10.389 2.446 6.136 1.00 97.38 90 MET A C 1
ATOM 705 O O . MET A 1 90 ? 10.393 1.365 6.726 1.00 97.38 90 MET A O 1
ATOM 709 N N . ALA A 1 91 ? 10.642 2.543 4.830 1.00 97.88 91 ALA A N 1
ATOM 710 C CA . ALA A 1 91 ? 10.958 1.398 3.999 1.00 97.88 91 ALA A CA 1
ATOM 711 C C . ALA A 1 91 ? 12.446 1.042 4.086 1.00 97.88 91 ALA A C 1
ATOM 713 O O . ALA A 1 91 ? 13.324 1.898 4.184 1.00 97.88 91 ALA A O 1
ATOM 714 N N . THR A 1 92 ? 12.730 -0.250 3.989 1.00 97.19 92 THR A N 1
ATOM 715 C CA . THR A 1 92 ? 14.080 -0.737 3.711 1.00 97.19 92 THR A CA 1
ATOM 716 C C . THR A 1 92 ? 14.364 -0.626 2.209 1.00 97.19 92 THR A C 1
ATOM 718 O O . THR A 1 92 ? 13.439 -0.772 1.402 1.00 97.19 92 THR A O 1
ATOM 721 N N . PRO A 1 93 ? 15.613 -0.331 1.806 1.00 96.00 93 PRO A N 1
ATOM 722 C CA . PRO A 1 93 ? 15.960 -0.188 0.396 1.00 96.00 93 PRO A CA 1
ATOM 723 C C . PRO A 1 93 ? 15.791 -1.512 -0.371 1.00 96.00 93 PRO A C 1
ATOM 725 O O . PRO A 1 93 ? 15.762 -2.578 0.250 1.00 96.00 93 PRO A O 1
ATOM 728 N N . PRO A 1 94 ? 15.718 -1.461 -1.716 1.00 95.00 94 PRO A N 1
ATOM 729 C CA . PRO A 1 94 ? 15.660 -2.656 -2.552 1.00 95.00 94 PRO A CA 1
ATOM 730 C C . PRO A 1 94 ? 16.753 -3.677 -2.220 1.00 95.00 94 PRO A C 1
ATOM 732 O O . PRO A 1 94 ? 17.907 -3.313 -1.979 1.00 95.00 94 PRO A O 1
ATOM 735 N N . ARG A 1 95 ? 16.394 -4.966 -2.248 1.00 91.00 95 ARG A N 1
ATOM 736 C CA . ARG A 1 95 ? 17.327 -6.082 -2.001 1.00 91.00 95 ARG A CA 1
ATOM 737 C C . ARG A 1 95 ? 18.356 -6.219 -3.117 1.00 91.00 95 ARG A C 1
ATOM 739 O O . ARG A 1 95 ? 19.488 -6.630 -2.866 1.00 91.00 95 ARG A O 1
ATOM 746 N N . ARG A 1 96 ? 17.963 -5.893 -4.348 1.00 85.88 96 ARG A N 1
ATOM 747 C CA . ARG A 1 96 ? 18.857 -5.797 -5.499 1.00 85.88 96 ARG A CA 1
ATOM 748 C C . ARG A 1 96 ? 18.876 -4.354 -5.990 1.00 85.88 96 ARG A C 1
ATOM 750 O O . ARG A 1 96 ? 17.812 -3.744 -6.100 1.00 85.88 96 ARG A O 1
ATOM 757 N N . PRO A 1 97 ? 20.059 -3.793 -6.288 1.00 69.25 97 PRO A N 1
ATOM 758 C CA . PRO A 1 97 ? 20.127 -2.469 -6.877 1.00 69.25 97 PRO A CA 1
ATOM 759 C C . PRO A 1 97 ? 19.356 -2.482 -8.197 1.00 69.25 97 PRO A C 1
ATOM 761 O O . PRO A 1 97 ? 19.552 -3.367 -9.030 1.00 69.25 97 PRO A O 1
ATOM 764 N N . THR A 1 98 ? 18.472 -1.506 -8.385 1.00 66.62 98 THR A N 1
ATOM 765 C CA . THR A 1 98 ? 17.809 -1.329 -9.675 1.00 66.62 98 THR A CA 1
ATOM 766 C C . THR A 1 98 ? 18.860 -1.000 -10.729 1.00 66.62 98 THR A C 1
ATOM 768 O O . THR A 1 98 ? 19.798 -0.247 -10.446 1.00 66.62 98 THR A O 1
ATOM 771 N N . MET A 1 99 ? 18.714 -1.560 -11.932 1.00 62.19 99 MET A N 1
ATOM 772 C CA . MET A 1 99 ? 19.629 -1.286 -13.040 1.00 62.19 99 MET A CA 1
ATOM 773 C C . MET A 1 99 ? 19.799 0.229 -13.227 1.00 62.19 99 MET A C 1
ATOM 775 O O . MET A 1 99 ? 18.804 0.960 -13.163 1.00 62.19 99 MET A O 1
ATOM 779 N N . PRO A 1 100 ? 21.030 0.727 -13.447 1.00 53.41 100 PRO A N 1
ATOM 780 C CA . PRO A 1 100 ? 21.256 2.152 -13.607 1.00 53.41 100 PRO A CA 1
ATOM 781 C C . PRO A 1 100 ? 20.395 2.703 -14.749 1.00 53.41 100 PRO A C 1
ATOM 783 O O . PRO A 1 100 ? 20.242 2.077 -15.800 1.00 53.41 100 PRO A O 1
ATOM 786 N N . ALA A 1 101 ? 19.852 3.906 -14.562 1.00 48.12 101 ALA A N 1
ATOM 787 C CA . ALA A 1 101 ? 19.036 4.586 -15.567 1.00 48.12 101 ALA A CA 1
ATOM 788 C C . ALA A 1 101 ? 19.776 4.792 -16.909 1.00 48.12 101 ALA A C 1
ATOM 790 O O . ALA A 1 101 ? 19.151 5.028 -17.932 1.00 48.12 101 ALA A O 1
ATOM 791 N N . THR A 1 102 ? 21.098 4.634 -16.969 1.00 42.84 102 THR A N 1
ATOM 792 C CA . THR A 1 102 ? 21.875 4.623 -18.223 1.00 42.84 102 THR A CA 1
ATOM 793 C C . THR A 1 102 ? 21.742 3.329 -19.038 1.00 42.84 102 THR A C 1
ATOM 795 O O . THR A 1 102 ? 22.007 3.344 -20.235 1.00 42.84 102 THR A O 1
ATOM 798 N N . THR A 1 103 ? 21.260 2.239 -18.435 1.00 47.91 103 THR A N 1
ATOM 799 C CA . THR A 1 103 ? 20.674 1.075 -19.130 1.00 47.91 103 THR A CA 1
ATOM 800 C C . THR A 1 103 ? 19.156 1.182 -19.278 1.00 47.91 103 THR A C 1
ATOM 802 O O . THR A 1 103 ? 18.542 0.302 -19.881 1.00 47.91 103 THR A O 1
ATOM 805 N N . SER A 1 104 ? 18.535 2.272 -18.794 1.00 48.66 104 SER A N 1
ATOM 806 C CA . SER A 1 104 ? 17.188 2.626 -19.233 1.00 48.66 104 SER A CA 1
ATOM 807 C C . SER A 1 104 ? 17.291 2.983 -20.709 1.00 48.66 104 SER A C 1
ATOM 809 O O . SER A 1 104 ? 17.650 4.082 -21.128 1.00 48.66 104 SER A O 1
ATOM 811 N N . ARG A 1 105 ? 17.018 1.994 -21.550 1.00 53.00 105 ARG A N 1
ATOM 812 C CA . ARG A 1 105 ? 16.575 2.288 -22.894 1.00 53.00 105 ARG A CA 1
ATOM 813 C C . ARG A 1 105 ? 15.259 3.018 -22.720 1.00 53.00 105 ARG A C 1
ATOM 815 O O . ARG A 1 105 ? 14.213 2.409 -22.515 1.00 53.00 105 ARG A O 1
ATOM 822 N N . ALA A 1 106 ? 15.332 4.343 -22.778 1.00 47.88 106 ALA A N 1
ATOM 823 C CA . ALA A 1 106 ? 14.206 5.246 -22.971 1.00 47.88 106 ALA A CA 1
ATOM 824 C C . ALA A 1 106 ? 13.594 5.051 -24.376 1.00 47.88 106 ALA A C 1
ATOM 826 O O . ALA A 1 106 ? 13.286 6.012 -25.071 1.00 47.88 106 ALA A O 1
ATOM 827 N N . GLY A 1 107 ? 13.500 3.797 -24.819 1.00 56.84 107 GLY A N 1
ATOM 828 C CA . GLY A 1 107 ? 13.064 3.387 -26.135 1.00 56.84 107 GLY A CA 1
ATOM 829 C C . GLY A 1 107 ? 11.612 2.950 -26.107 1.00 56.84 107 GLY A C 1
ATOM 830 O O . GLY A 1 107 ? 11.129 2.353 -25.138 1.00 56.84 107 GLY A O 1
ATOM 831 N N . GLU A 1 108 ? 10.934 3.268 -27.199 1.00 66.94 108 GLU A N 1
ATOM 832 C CA . GLU A 1 108 ? 9.687 2.641 -27.597 1.00 66.94 108 GLU A CA 1
ATOM 833 C C . GLU A 1 108 ? 9.957 1.149 -27.818 1.00 66.94 108 GLU A C 1
ATOM 835 O O . GLU A 1 108 ? 10.951 0.746 -28.416 1.00 66.94 108 GLU A O 1
ATOM 840 N N . GLY A 1 109 ? 9.105 0.321 -27.239 1.00 77.44 109 GLY A N 1
ATOM 841 C CA . GLY A 1 109 ? 9.179 -1.126 -27.311 1.00 77.44 109 GLY A CA 1
ATOM 842 C C . GLY A 1 109 ? 7.787 -1.676 -27.065 1.00 77.44 109 GLY A C 1
ATOM 843 O O . GLY A 1 109 ? 6.894 -0.953 -26.601 1.00 77.44 109 GLY A O 1
ATOM 844 N N . ARG A 1 110 ? 7.568 -2.949 -27.380 1.00 88.44 110 ARG A N 1
ATOM 845 C CA . ARG A 1 110 ? 6.263 -3.561 -27.132 1.00 88.44 110 ARG A CA 1
ATOM 846 C C . ARG A 1 110 ? 6.050 -3.653 -25.620 1.00 88.44 110 ARG A C 1
ATOM 848 O O . ARG A 1 110 ? 6.790 -4.358 -24.938 1.00 88.44 110 ARG A O 1
ATOM 855 N N . SER A 1 111 ? 5.043 -2.943 -25.113 1.00 90.94 111 SER A N 1
ATOM 856 C CA . SER A 1 111 ? 4.645 -3.005 -23.704 1.00 90.94 111 SER A CA 1
ATOM 857 C C . SER A 1 111 ? 3.690 -4.169 -23.461 1.00 90.94 111 SER A C 1
ATOM 859 O O . SER A 1 111 ? 2.723 -4.366 -24.203 1.00 90.94 111 SER A O 1
ATOM 861 N N . ILE A 1 112 ? 3.972 -4.936 -22.412 1.00 91.25 112 ILE A N 1
ATOM 862 C CA . ILE A 1 112 ? 3.084 -5.938 -21.834 1.00 91.25 112 ILE A CA 1
ATOM 863 C C . ILE A 1 112 ? 2.744 -5.471 -20.418 1.00 91.25 112 ILE A C 1
ATOM 865 O O . ILE A 1 112 ? 3.597 -5.464 -19.531 1.00 91.25 112 ILE A O 1
ATOM 869 N N . VAL A 1 113 ? 1.491 -5.072 -20.197 1.00 93.94 113 VAL A N 1
ATOM 870 C CA . VAL A 1 113 ? 1.007 -4.651 -18.875 1.00 93.94 113 VAL A CA 1
ATOM 871 C C . VAL A 1 113 ? 0.693 -5.890 -18.042 1.00 93.94 113 VAL A C 1
ATOM 873 O O . VAL A 1 113 ? -0.152 -6.693 -18.431 1.00 93.94 113 VAL A O 1
ATOM 876 N N . LEU A 1 114 ? 1.364 -6.031 -16.899 1.00 93.06 114 LEU A N 1
ATOM 877 C CA . LEU A 1 114 ? 1.193 -7.167 -15.986 1.00 93.06 114 LEU A CA 1
ATOM 878 C C . LEU A 1 114 ? 0.277 -6.835 -14.813 1.00 93.06 114 LEU A C 1
ATOM 880 O O . LEU A 1 114 ? -0.493 -7.682 -14.372 1.00 93.06 114 LEU A O 1
ATOM 884 N N . ALA A 1 115 ? 0.350 -5.600 -14.323 1.00 93.44 115 ALA A N 1
ATOM 885 C CA . ALA A 1 115 ? -0.507 -5.073 -13.267 1.00 93.44 115 ALA A CA 1
ATOM 886 C C . ALA A 1 115 ? -0.618 -3.544 -13.390 1.00 93.44 115 ALA A C 1
ATOM 888 O O . ALA A 1 115 ? 0.054 -2.936 -14.225 1.00 93.44 115 ALA A O 1
ATOM 889 N N . GLU A 1 116 ? -1.415 -2.904 -12.525 1.00 94.94 116 GLU A N 1
ATOM 890 C CA . GLU A 1 116 ? -1.621 -1.442 -12.530 1.00 94.94 116 GLU A CA 1
ATOM 891 C C . GLU A 1 116 ? -0.309 -0.648 -12.634 1.00 94.94 116 GLU A C 1
ATOM 893 O O . GLU A 1 116 ? -0.191 0.294 -13.424 1.00 94.94 116 GLU A O 1
ATOM 898 N N . TYR A 1 117 ? 0.696 -1.078 -11.865 1.00 96.56 117 TYR A N 1
ATOM 899 C CA . TYR A 1 117 ? 1.983 -0.398 -11.727 1.00 96.56 117 TYR A CA 1
ATOM 900 C C . TYR A 1 117 ? 3.171 -1.180 -12.282 1.00 96.56 117 TYR A C 1
ATOM 902 O O . TYR A 1 117 ? 4.303 -0.734 -12.095 1.00 96.56 117 TYR A O 1
ATOM 910 N N . LEU A 1 118 ? 2.942 -2.301 -12.966 1.00 95.19 118 LEU A N 1
ATOM 911 C CA . LEU A 1 118 ? 3.999 -3.167 -13.483 1.00 95.19 118 LEU A CA 1
ATOM 912 C C . LEU A 1 118 ? 3.780 -3.444 -14.969 1.00 95.19 118 LEU A C 1
ATOM 914 O O . LEU A 1 118 ? 2.732 -3.947 -15.376 1.00 95.19 118 LEU A O 1
ATOM 918 N N . GLU A 1 119 ? 4.793 -3.146 -15.771 1.00 94.19 119 GLU A N 1
ATOM 919 C CA . GLU A 1 119 ? 4.845 -3.535 -17.176 1.00 94.19 119 GLU A CA 1
ATOM 920 C C . GLU A 1 119 ? 6.212 -4.126 -17.517 1.00 94.19 119 GLU A C 1
ATOM 922 O O . GLU A 1 119 ? 7.226 -3.765 -16.913 1.00 94.19 119 GLU A O 1
ATOM 927 N N . GLU A 1 120 ? 6.235 -5.010 -18.507 1.00 92.44 120 GLU A N 1
ATOM 928 C CA . GLU A 1 120 ? 7.458 -5.439 -19.169 1.00 92.44 120 GLU A CA 1
ATOM 929 C C . GLU A 1 120 ? 7.557 -4.784 -20.546 1.00 92.44 120 GLU A C 1
ATOM 931 O O . GLU A 1 120 ? 6.604 -4.805 -21.328 1.00 92.44 120 GLU A O 1
ATOM 936 N N . ILE A 1 121 ? 8.717 -4.210 -20.852 1.00 90.88 121 ILE A N 1
ATOM 937 C CA . ILE A 1 121 ? 9.013 -3.657 -22.173 1.00 90.88 121 ILE A CA 1
ATOM 938 C C . ILE A 1 121 ? 9.958 -4.582 -22.907 1.00 90.88 121 ILE A C 1
ATOM 940 O O . ILE A 1 121 ? 11.033 -4.880 -22.397 1.00 90.88 121 ILE A O 1
ATOM 944 N N . HIS A 1 122 ? 9.565 -4.962 -24.120 1.00 88.94 122 HIS A N 1
ATOM 945 C CA . HIS A 1 122 ? 10.385 -5.702 -25.074 1.00 88.94 122 HIS A CA 1
ATOM 946 C C . HIS A 1 122 ? 10.976 -4.726 -26.090 1.00 88.94 122 HIS A C 1
ATOM 948 O O . HIS A 1 122 ? 10.234 -4.045 -26.805 1.00 88.94 122 HIS A O 1
ATOM 954 N N . PHE A 1 123 ? 12.301 -4.640 -26.138 1.00 86.06 123 PHE A N 1
ATOM 955 C CA . PHE A 1 123 ? 13.047 -3.780 -27.053 1.00 86.06 123 PHE A CA 1
ATOM 956 C C . PHE A 1 123 ? 13.268 -4.470 -28.407 1.00 86.06 123 PHE A C 1
ATOM 958 O O . PHE A 1 123 ? 13.295 -5.696 -28.497 1.00 86.06 123 PHE A O 1
ATOM 965 N N . GLU A 1 124 ? 13.459 -3.681 -29.468 1.00 83.12 124 GLU A N 1
ATOM 966 C CA . GLU A 1 124 ? 13.622 -4.196 -30.840 1.00 83.12 124 GLU A CA 1
ATOM 967 C C . GLU A 1 124 ? 14.842 -5.106 -31.030 1.00 83.12 124 GLU A C 1
ATOM 969 O O . GLU A 1 124 ? 14.854 -5.959 -31.913 1.00 83.12 124 GLU A O 1
ATOM 974 N N . ASP A 1 125 ? 15.864 -4.956 -30.194 1.00 81.00 125 ASP A N 1
ATOM 975 C CA . ASP A 1 125 ? 17.093 -5.744 -30.253 1.00 81.00 125 ASP A CA 1
ATOM 976 C C . ASP A 1 125 ? 17.047 -7.019 -29.387 1.00 81.00 125 ASP A C 1
ATOM 978 O O . ASP A 1 125 ? 18.072 -7.669 -29.188 1.00 81.00 125 ASP A O 1
ATOM 982 N N . GLY A 1 126 ? 15.867 -7.374 -28.867 1.00 79.69 126 GLY A N 1
ATOM 983 C CA . GLY A 1 126 ? 15.621 -8.629 -28.155 1.00 79.69 126 GLY A CA 1
ATOM 984 C C . GLY A 1 126 ? 15.805 -8.579 -26.635 1.00 79.69 126 GLY A C 1
ATOM 985 O O . GLY A 1 126 ? 15.644 -9.607 -25.983 1.00 79.69 126 GLY A O 1
ATOM 986 N N . GLY A 1 127 ? 16.119 -7.419 -26.047 1.00 84.06 127 GLY A N 1
ATOM 987 C CA . GLY A 1 127 ? 16.141 -7.252 -24.588 1.00 84.06 127 GLY A CA 1
ATOM 988 C C . GLY A 1 127 ? 14.748 -7.018 -23.991 1.00 84.06 127 GLY A C 1
ATOM 989 O O . GLY A 1 127 ? 13.881 -6.446 -24.652 1.00 84.06 127 GLY A O 1
ATOM 990 N N . ALA A 1 128 ? 14.544 -7.373 -22.718 1.00 87.94 128 ALA A N 1
ATOM 991 C CA . ALA A 1 128 ? 13.321 -7.035 -21.990 1.00 87.94 128 ALA A CA 1
ATOM 992 C C . ALA A 1 128 ? 13.581 -6.633 -20.529 1.00 87.94 128 ALA A C 1
ATOM 994 O O . ALA A 1 128 ? 14.513 -7.122 -19.887 1.00 87.94 128 ALA A O 1
ATOM 995 N N . VAL A 1 129 ? 12.764 -5.707 -20.017 1.00 89.94 129 VAL A N 1
ATOM 996 C CA . VAL A 1 129 ? 12.885 -5.167 -18.653 1.00 89.94 129 VAL A CA 1
ATOM 997 C C . VAL A 1 129 ? 11.517 -4.984 -18.002 1.00 89.94 129 VAL A C 1
ATOM 999 O O . VAL A 1 129 ? 10.594 -4.444 -18.615 1.00 89.94 129 VAL A O 1
ATOM 1002 N N . LEU A 1 130 ? 11.411 -5.379 -16.734 1.00 92.06 130 LEU A N 1
ATOM 1003 C CA . LEU A 1 130 ? 10.278 -5.087 -15.862 1.00 92.06 130 LEU A CA 1
ATOM 1004 C C . LEU A 1 130 ? 10.469 -3.695 -15.263 1.00 92.06 130 LEU A C 1
ATOM 1006 O O . LEU A 1 130 ? 11.506 -3.406 -14.661 1.00 92.06 130 LEU A O 1
ATOM 1010 N N . ARG A 1 131 ? 9.475 -2.819 -15.404 1.00 93.31 131 ARG A N 1
ATOM 1011 C CA . ARG A 1 131 ? 9.543 -1.442 -14.902 1.00 93.31 131 ARG A CA 1
ATOM 1012 C C . ARG A 1 131 ? 8.239 -0.986 -14.269 1.00 93.31 131 ARG A C 1
ATOM 1014 O O . ARG A 1 131 ? 7.160 -1.513 -14.540 1.00 93.31 131 ARG A O 1
ATOM 1021 N N . CYS A 1 132 ? 8.341 0.044 -13.437 1.00 94.69 132 CYS A N 1
ATOM 1022 C CA . CYS A 1 132 ? 7.173 0.707 -12.883 1.00 94.69 132 CYS A CA 1
ATOM 1023 C C . CYS A 1 132 ? 6.383 1.384 -14.012 1.00 94.69 132 CYS A C 1
ATOM 1025 O O . CYS A 1 132 ? 6.896 2.291 -14.659 1.00 94.69 132 CYS A O 1
ATOM 1027 N N . ARG A 1 133 ? 5.117 1.020 -14.221 1.00 94.75 133 ARG A N 1
ATOM 1028 C CA . ARG A 1 133 ? 4.274 1.615 -15.276 1.00 94.75 133 ARG A CA 1
ATOM 1029 C C . ARG A 1 133 ? 3.999 3.111 -15.062 1.00 94.75 133 ARG A C 1
ATOM 1031 O O . ARG A 1 133 ? 3.743 3.839 -16.016 1.00 94.75 133 ARG A O 1
ATOM 1038 N N . LYS A 1 134 ? 4.091 3.585 -13.814 1.00 94.75 134 LYS A N 1
ATOM 1039 C CA . LYS A 1 134 ? 3.813 4.978 -13.439 1.00 94.75 134 LYS A CA 1
ATOM 1040 C C . LYS A 1 134 ? 4.951 5.937 -13.792 1.00 94.75 134 LYS A C 1
ATOM 1042 O O . LYS A 1 134 ? 4.711 6.944 -14.446 1.00 94.75 134 LYS A O 1
ATOM 1047 N N . CYS A 1 135 ? 6.180 5.635 -13.367 1.00 94.06 135 CYS A N 1
ATOM 1048 C CA . CYS A 1 135 ? 7.345 6.506 -13.590 1.00 94.06 135 CYS A CA 1
ATOM 1049 C C . CYS A 1 135 ? 8.403 5.922 -14.533 1.00 94.06 135 CYS A C 1
ATOM 1051 O O . CYS A 1 135 ? 9.387 6.592 -14.826 1.00 94.06 135 CYS A O 1
ATOM 1053 N N . ARG A 1 136 ? 8.206 4.689 -15.015 1.00 92.69 136 ARG A N 1
ATOM 1054 C CA . ARG A 1 136 ? 9.109 3.948 -15.914 1.00 92.69 136 ARG A CA 1
ATOM 1055 C C . ARG A 1 136 ? 10.451 3.545 -15.304 1.00 92.69 136 ARG A C 1
ATOM 1057 O O . ARG A 1 136 ? 11.322 3.078 -16.034 1.00 92.69 136 ARG A O 1
ATOM 1064 N N . HIS A 1 137 ? 10.608 3.658 -13.984 1.00 92.25 137 HIS A N 1
ATOM 1065 C CA . HIS A 1 137 ? 11.809 3.195 -13.287 1.00 92.25 137 HIS A CA 1
ATOM 1066 C C . HIS A 1 137 ? 12.009 1.682 -13.478 1.00 92.25 137 HIS A C 1
ATOM 1068 O O . HIS A 1 137 ? 11.068 0.932 -13.191 1.00 92.25 137 HIS A O 1
ATOM 1074 N N . PRO A 1 138 ? 13.180 1.217 -13.951 1.00 91.69 138 PRO A N 1
ATOM 1075 C CA . PRO A 1 138 ? 13.459 -0.206 -14.107 1.00 91.69 138 PRO A CA 1
ATOM 1076 C C . PRO A 1 138 ? 13.499 -0.894 -12.739 1.00 91.69 138 PRO A C 1
ATOM 1078 O O . PRO A 1 138 ? 14.153 -0.424 -11.811 1.00 91.69 138 PRO A O 1
ATOM 1081 N N . LEU A 1 139 ? 12.791 -2.012 -12.614 1.00 92.50 139 LEU A N 1
ATOM 1082 C CA . LEU A 1 139 ? 12.676 -2.782 -11.376 1.00 92.50 139 LEU A CA 1
ATOM 1083 C C . LEU A 1 139 ? 13.504 -4.064 -11.440 1.00 92.50 139 LEU A C 1
ATOM 1085 O O . LEU A 1 139 ? 14.193 -4.388 -10.479 1.00 92.50 139 LEU A O 1
ATOM 1089 N N . ALA A 1 140 ? 13.471 -4.773 -12.569 1.00 91.50 140 ALA A N 1
ATOM 1090 C CA . ALA A 1 140 ? 14.216 -6.013 -12.753 1.00 91.50 140 ALA A CA 1
ATOM 1091 C C . ALA A 1 140 ? 14.412 -6.353 -14.237 1.00 91.50 140 ALA A C 1
ATOM 1093 O O . ALA A 1 140 ? 13.695 -5.856 -15.105 1.00 91.50 140 ALA A O 1
ATOM 1094 N N . GLU A 1 141 ? 15.374 -7.225 -14.518 1.00 88.44 141 GLU A N 1
ATOM 1095 C CA . GLU A 1 141 ? 15.526 -7.871 -15.825 1.00 88.44 141 GLU A CA 1
ATOM 1096 C C . GLU A 1 141 ? 14.379 -8.863 -16.085 1.00 88.44 141 GLU A C 1
ATOM 1098 O O . GLU A 1 141 ? 13.718 -9.327 -15.151 1.00 88.44 141 GLU A O 1
ATOM 1103 N N . HIS A 1 142 ? 14.157 -9.208 -17.355 1.00 87.56 142 HIS A N 1
ATOM 1104 C CA . HIS A 1 142 ? 13.208 -10.253 -17.741 1.00 87.56 142 HIS A CA 1
ATOM 1105 C C . HIS A 1 142 ? 13.434 -11.557 -16.958 1.00 87.56 142 HIS A C 1
ATOM 1107 O O . HIS A 1 142 ? 14.562 -12.022 -16.792 1.00 87.56 142 HIS A O 1
ATOM 1113 N N . GLY A 1 143 ? 12.343 -12.153 -16.472 1.00 84.88 143 GLY A N 1
ATOM 1114 C CA . GLY A 1 143 ? 12.356 -13.421 -15.737 1.00 84.88 143 GLY A CA 1
ATOM 1115 C C . GLY A 1 143 ? 12.841 -13.345 -14.282 1.00 84.88 143 GLY A C 1
ATOM 1116 O O . GLY A 1 143 ? 12.683 -14.332 -13.558 1.00 84.88 143 GLY A O 1
ATOM 1117 N N . ALA A 1 144 ? 13.389 -12.211 -13.831 1.00 89.12 144 ALA A N 1
ATOM 1118 C CA . ALA A 1 144 ? 13.774 -11.995 -12.438 1.00 89.12 144 ALA A CA 1
ATOM 1119 C C . ALA A 1 144 ? 12.580 -11.562 -11.564 1.00 89.12 144 ALA A C 1
ATOM 1121 O O . ALA A 1 144 ? 11.560 -11.081 -12.055 1.00 89.12 144 ALA A O 1
ATOM 1122 N N . ASN A 1 145 ? 12.713 -11.714 -10.241 1.00 92.44 145 ASN A N 1
ATOM 1123 C CA . ASN A 1 145 ? 11.701 -11.248 -9.294 1.00 92.44 145 ASN A CA 1
ATOM 1124 C C . ASN A 1 145 ? 11.724 -9.714 -9.194 1.00 92.44 145 ASN A C 1
ATOM 1126 O O . ASN A 1 145 ? 12.658 -9.143 -8.628 1.00 92.44 145 ASN A O 1
ATOM 1130 N N . TYR A 1 146 ? 10.691 -9.039 -9.703 1.00 93.38 146 TYR A N 1
ATOM 1131 C CA . TYR A 1 146 ? 10.617 -7.574 -9.657 1.00 93.38 146 TYR A CA 1
ATOM 1132 C C . TYR A 1 146 ? 10.487 -7.016 -8.233 1.00 93.38 146 TYR A C 1
ATOM 1134 O O . TYR A 1 146 ? 10.850 -5.861 -8.003 1.00 93.38 146 TYR A O 1
ATOM 1142 N N . LEU A 1 147 ? 10.016 -7.821 -7.272 1.00 95.38 147 LEU A N 1
ATOM 1143 C CA . LEU A 1 147 ? 9.889 -7.408 -5.874 1.00 95.38 147 LEU A CA 1
ATOM 1144 C C . LEU A 1 147 ? 11.249 -7.124 -5.223 1.00 95.38 147 LEU A C 1
ATOM 1146 O O . LEU A 1 147 ? 11.328 -6.278 -4.334 1.00 95.38 147 LEU A O 1
ATOM 1150 N N . ASP A 1 148 ? 12.329 -7.762 -5.691 1.00 94.38 148 ASP A N 1
ATOM 1151 C CA . ASP A 1 148 ? 13.687 -7.501 -5.196 1.00 94.38 148 ASP A CA 1
ATOM 1152 C C . ASP A 1 148 ? 14.194 -6.093 -5.557 1.00 94.38 148 ASP A C 1
ATOM 1154 O O . ASP A 1 148 ? 15.079 -5.567 -4.878 1.00 94.38 148 ASP A O 1
ATOM 1158 N N . GLY A 1 149 ? 13.637 -5.483 -6.611 1.00 94.56 149 GLY A N 1
ATOM 1159 C CA . GLY A 1 149 ? 13.947 -4.123 -7.063 1.00 94.56 149 GLY A CA 1
ATOM 1160 C C . GLY A 1 149 ? 13.091 -3.029 -6.415 1.00 94.56 149 GLY A C 1
ATOM 1161 O O . GLY A 1 149 ? 13.216 -1.855 -6.769 1.00 94.56 149 GLY A O 1
ATOM 1162 N N . LEU A 1 150 ? 12.209 -3.390 -5.481 1.00 96.56 150 LEU A N 1
ATOM 1163 C CA . LEU A 1 150 ? 11.319 -2.471 -4.775 1.00 96.56 150 LEU A CA 1
ATOM 1164 C C . LEU A 1 150 ? 11.766 -2.283 -3.323 1.00 96.56 150 LEU A C 1
ATOM 1166 O O . LEU A 1 150 ? 12.288 -3.198 -2.692 1.00 96.56 150 LEU A O 1
ATOM 1170 N N . ALA A 1 151 ? 11.535 -1.089 -2.777 1.00 97.75 151 ALA A N 1
ATOM 1171 C CA . ALA A 1 151 ? 11.727 -0.833 -1.353 1.00 97.75 151 ALA A CA 1
ATOM 1172 C C . ALA A 1 151 ? 10.622 -1.530 -0.542 1.00 97.75 151 ALA A C 1
ATOM 1174 O O . ALA A 1 151 ? 9.472 -1.582 -0.983 1.00 97.75 151 ALA A O 1
ATOM 1175 N N . ILE A 1 152 ? 10.945 -2.046 0.644 1.00 97.94 152 ILE A N 1
ATOM 1176 C CA . ILE A 1 152 ? 10.024 -2.863 1.449 1.00 97.94 152 ILE A CA 1
ATOM 1177 C C . ILE A 1 152 ? 9.590 -2.090 2.691 1.00 97.94 152 ILE A C 1
ATOM 1179 O O . ILE A 1 152 ? 10.412 -1.781 3.555 1.00 97.94 152 ILE A O 1
ATOM 1183 N N . TRP A 1 153 ? 8.290 -1.817 2.800 1.00 97.69 153 TRP A N 1
ATOM 1184 C CA . TRP A 1 153 ? 7.659 -1.165 3.945 1.00 97.69 153 TRP A CA 1
ATOM 1185 C C . TRP A 1 153 ? 6.767 -2.142 4.723 1.00 97.69 153 TRP A C 1
ATOM 1187 O O . TRP A 1 153 ? 5.565 -2.285 4.453 1.00 97.69 153 TRP A O 1
ATOM 1197 N N . ASP A 1 154 ? 7.361 -2.782 5.728 1.00 97.69 154 ASP A N 1
ATOM 1198 C CA . ASP A 1 154 ? 6.668 -3.674 6.659 1.00 97.69 154 ASP A CA 1
ATOM 1199 C C . ASP A 1 154 ? 6.006 -2.878 7.797 1.00 97.69 154 ASP A C 1
ATOM 1201 O O . ASP A 1 154 ? 6.583 -1.945 8.357 1.00 97.69 154 ASP A O 1
ATOM 1205 N N . SER A 1 155 ? 4.789 -3.264 8.180 1.00 96.75 155 SER A N 1
ATOM 1206 C CA . SER A 1 155 ? 4.146 -2.812 9.421 1.00 96.75 155 SER A CA 1
ATOM 1207 C C . SER A 1 155 ? 3.404 -3.958 10.110 1.00 96.75 155 SER A C 1
ATOM 1209 O O . SER A 1 155 ? 3.178 -5.004 9.495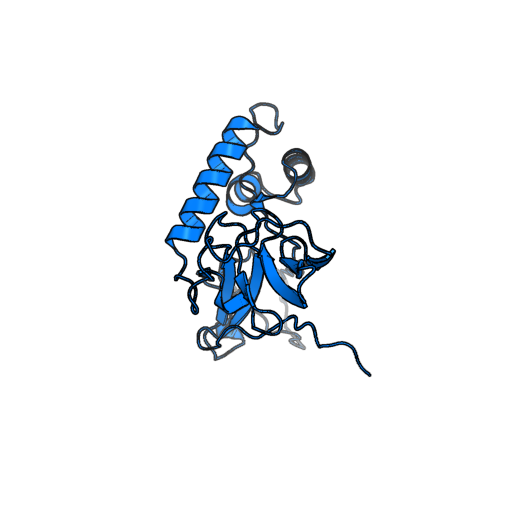 1.00 96.75 155 SER A O 1
ATOM 1211 N N . PRO A 1 156 ? 2.982 -3.789 11.376 1.00 96.50 156 PRO A N 1
ATOM 1212 C CA . PRO A 1 156 ? 2.089 -4.749 12.013 1.00 96.50 156 PRO A CA 1
ATOM 1213 C C . PRO A 1 156 ? 0.829 -4.978 11.173 1.00 96.50 156 PRO A C 1
ATOM 1215 O O . PRO A 1 156 ? 0.266 -4.028 10.621 1.00 96.50 156 PRO A O 1
ATOM 1218 N N . VAL A 1 157 ? 0.352 -6.221 11.107 1.00 94.94 157 VAL A N 1
ATOM 1219 C CA . VAL A 1 157 ? -0.896 -6.570 10.401 1.00 94.94 157 VAL A CA 1
ATOM 1220 C C . VAL A 1 157 ? -2.089 -5.789 10.966 1.00 94.94 157 VAL A C 1
ATOM 1222 O O . VAL A 1 157 ? -2.976 -5.384 10.224 1.00 94.94 157 VAL A O 1
ATOM 1225 N N . THR A 1 158 ? -2.056 -5.471 12.261 1.00 93.44 158 THR A N 1
ATOM 1226 C CA . THR A 1 158 ? -3.062 -4.668 12.977 1.00 93.44 158 THR A CA 1
ATOM 1227 C C . THR A 1 158 ? -3.180 -3.219 12.493 1.00 93.44 158 THR A C 1
ATOM 1229 O O . THR A 1 158 ? -4.091 -2.505 12.901 1.00 93.44 158 THR A O 1
ATOM 1232 N N . THR A 1 159 ? -2.291 -2.765 11.602 1.00 92.81 159 THR A N 1
ATOM 1233 C CA . THR A 1 159 ? -2.485 -1.502 10.870 1.00 92.81 159 THR A CA 1
ATOM 1234 C C . THR A 1 159 ? -3.626 -1.580 9.853 1.00 92.81 159 THR A C 1
ATOM 1236 O O . THR A 1 159 ? -4.165 -0.543 9.465 1.00 92.81 159 THR A O 1
ATOM 1239 N N . ILE A 1 160 ? -4.024 -2.787 9.439 1.00 90.31 160 ILE A N 1
ATOM 1240 C CA . ILE A 1 160 ? -5.240 -3.016 8.661 1.00 90.31 160 ILE A CA 1
ATOM 1241 C C . ILE A 1 160 ? -6.430 -2.888 9.623 1.00 90.31 160 ILE A C 1
ATOM 1243 O O . ILE A 1 160 ? -6.486 -3.621 10.615 1.00 90.31 160 ILE A O 1
ATOM 1247 N N . PRO A 1 161 ? -7.387 -1.976 9.364 1.00 85.50 161 PRO A N 1
ATOM 1248 C CA . PRO A 1 161 ? -8.514 -1.758 10.260 1.00 85.50 161 PRO A CA 1
ATOM 1249 C C . PRO A 1 161 ? -9.255 -3.055 10.593 1.00 85.50 161 PRO A C 1
ATOM 1251 O O . PRO A 1 161 ? -9.503 -3.878 9.716 1.00 85.50 161 PRO A O 1
ATOM 1254 N N . LEU A 1 162 ? -9.633 -3.199 11.865 1.00 85.81 162 LEU A N 1
ATOM 1255 C CA . LEU A 1 162 ? -10.388 -4.331 12.418 1.00 85.81 162 LEU A CA 1
ATOM 1256 C C . LEU A 1 162 ? -9.647 -5.678 12.446 1.00 85.81 162 LEU A C 1
ATOM 1258 O O . LEU A 1 162 ? -10.157 -6.618 13.060 1.00 85.81 162 LEU A O 1
ATOM 1262 N N . VAL A 1 163 ? -8.438 -5.778 11.883 1.00 87.69 163 VAL A N 1
ATOM 1263 C CA . VAL A 1 163 ? -7.617 -6.983 12.025 1.00 87.69 163 VAL A CA 1
ATOM 1264 C C . VAL A 1 163 ? -7.090 -7.081 13.454 1.00 87.69 163 VAL A C 1
ATOM 1266 O O . VAL A 1 163 ? -6.439 -6.172 13.969 1.00 87.69 163 VAL A O 1
ATOM 1269 N N . ARG A 1 164 ? -7.406 -8.200 14.110 1.00 85.88 164 ARG A N 1
ATOM 1270 C CA . ARG A 1 164 ? -6.926 -8.531 15.456 1.00 85.88 164 ARG A CA 1
ATOM 1271 C C . ARG A 1 164 ? -5.449 -8.966 15.421 1.00 85.88 164 ARG A C 1
ATOM 1273 O O . ARG A 1 164 ? -4.957 -9.325 14.349 1.00 85.88 164 ARG A O 1
ATOM 1280 N N . PRO A 1 165 ? -4.737 -8.935 16.563 1.00 88.75 165 PRO A N 1
ATOM 1281 C CA . PRO A 1 165 ? -3.355 -9.403 16.643 1.00 88.75 165 PRO A CA 1
ATOM 1282 C C . PRO A 1 165 ? -3.214 -10.835 16.091 1.00 88.75 165 PRO A C 1
ATOM 1284 O O . PRO A 1 165 ? -3.958 -11.721 16.526 1.00 88.75 165 PRO A O 1
ATOM 1287 N N . PRO A 1 166 ? -2.325 -11.076 15.108 1.00 89.56 166 PRO A N 1
ATOM 1288 C CA . PRO A 1 166 ? -2.204 -12.378 14.454 1.00 89.56 166 PRO A CA 1
ATOM 1289 C C . PRO A 1 166 ? -1.710 -13.480 15.399 1.00 89.56 166 PRO A C 1
ATOM 1291 O O . PRO A 1 166 ? -2.017 -14.645 15.164 1.00 89.56 166 PRO A O 1
ATOM 1294 N N . GLU A 1 167 ? -1.034 -13.120 16.492 1.00 89.62 167 GLU A N 1
ATOM 1295 C CA . GLU A 1 167 ? -0.492 -14.039 17.504 1.00 89.62 167 GLU A CA 1
ATOM 1296 C C . GLU A 1 167 ? -1.588 -14.840 18.228 1.00 89.62 167 GLU A C 1
ATOM 1298 O O . GLU A 1 167 ? -1.307 -15.838 18.883 1.00 89.62 167 GLU A O 1
ATOM 1303 N N . LEU A 1 168 ? -2.855 -14.428 18.097 1.00 84.81 168 LEU A N 1
ATOM 1304 C CA . LEU A 1 168 ? -4.008 -15.186 18.588 1.00 84.81 168 LEU A CA 1
ATOM 1305 C C . LEU A 1 168 ? -4.268 -16.473 17.786 1.00 84.81 168 LEU A C 1
ATOM 1307 O O . LEU A 1 168 ? -4.979 -17.352 18.268 1.00 84.81 168 LEU A O 1
ATOM 1311 N N . LEU A 1 169 ? -3.769 -16.557 16.548 1.00 83.81 169 LEU A N 1
ATOM 1312 C CA . LEU A 1 169 ? -4.086 -17.629 15.595 1.00 83.81 169 LEU A CA 1
ATOM 1313 C C . LEU A 1 169 ? -2.855 -18.217 14.892 1.00 83.81 169 LEU A C 1
ATOM 1315 O O . LEU A 1 169 ? -2.941 -19.322 14.358 1.00 83.81 169 LEU A O 1
ATOM 1319 N N . VAL A 1 170 ? -1.751 -17.472 14.827 1.00 89.44 170 VAL A N 1
ATOM 1320 C CA . VAL A 1 170 ? -0.542 -17.827 14.081 1.00 89.44 170 VAL A CA 1
ATOM 1321 C C . VAL A 1 170 ? 0.675 -17.590 14.971 1.00 89.44 170 VAL A C 1
ATOM 1323 O O . VAL A 1 170 ? 0.875 -16.479 15.451 1.00 89.44 170 VAL A O 1
ATOM 1326 N N . ASP A 1 171 ? 1.494 -18.627 15.161 1.00 93.06 171 ASP A N 1
ATOM 1327 C CA . ASP A 1 171 ? 2.696 -18.558 16.006 1.00 93.06 171 ASP A CA 1
ATOM 1328 C C . ASP A 1 171 ? 3.822 -17.725 15.366 1.00 93.06 171 ASP A C 1
ATOM 1330 O O . ASP A 1 171 ? 4.626 -17.095 16.055 1.00 93.06 171 ASP A O 1
ATOM 1334 N N . ASP A 1 172 ? 3.892 -17.719 14.032 1.00 96.00 172 ASP A N 1
ATOM 1335 C CA . ASP A 1 172 ? 4.865 -16.926 13.290 1.00 96.00 172 ASP A CA 1
ATOM 1336 C C . ASP A 1 172 ? 4.554 -15.427 13.379 1.00 96.00 172 ASP A C 1
ATOM 1338 O O . ASP A 1 172 ? 3.410 -14.984 13.263 1.00 96.00 172 ASP A O 1
ATOM 1342 N N . ARG A 1 173 ? 5.605 -14.605 13.469 1.00 95.75 173 ARG A N 1
ATOM 1343 C CA . ARG A 1 173 ? 5.463 -13.148 13.400 1.00 95.75 173 ARG A CA 1
ATOM 1344 C C . ARG A 1 173 ? 5.011 -12.728 12.001 1.00 95.75 173 ARG A C 1
ATOM 1346 O O . ARG A 1 173 ? 5.815 -12.712 11.066 1.00 95.75 173 ARG A O 1
ATOM 1353 N N . MET A 1 174 ? 3.755 -12.315 11.881 1.00 96.94 174 MET A N 1
ATOM 1354 C CA . MET A 1 174 ? 3.168 -11.837 10.627 1.00 96.94 174 MET A CA 1
ATOM 1355 C C . MET A 1 174 ? 3.341 -10.322 10.453 1.00 96.94 174 MET A C 1
ATOM 1357 O O . MET A 1 174 ? 3.281 -9.556 11.417 1.00 96.94 174 MET A O 1
ATOM 1361 N N . VAL A 1 175 ? 3.518 -9.874 9.211 1.00 97.06 175 VAL A N 1
ATOM 1362 C CA . VAL A 1 175 ? 3.620 -8.456 8.832 1.00 97.06 175 VAL A CA 1
ATOM 1363 C C . VAL A 1 175 ? 2.725 -8.145 7.640 1.00 97.06 175 VAL A C 1
ATOM 1365 O O . VAL A 1 175 ? 2.481 -8.997 6.785 1.00 97.06 175 VAL A O 1
ATOM 1368 N N . PHE A 1 176 ? 2.249 -6.902 7.577 1.00 96.62 176 PHE A N 1
ATOM 1369 C CA . PHE A 1 176 ? 1.707 -6.335 6.352 1.00 96.62 176 PHE A CA 1
ATOM 1370 C C . PHE A 1 176 ? 2.850 -5.692 5.572 1.00 96.62 176 PHE A C 1
ATOM 1372 O O . PHE A 1 176 ? 3.351 -4.625 5.942 1.00 96.62 176 PHE A O 1
ATOM 1379 N N . ARG A 1 177 ? 3.279 -6.380 4.517 1.00 97.88 177 ARG A N 1
ATOM 1380 C CA . ARG A 1 177 ? 4.401 -5.992 3.673 1.00 97.88 177 ARG A CA 1
ATOM 1381 C C . ARG A 1 177 ? 3.897 -5.257 2.447 1.00 97.88 177 ARG A C 1
ATOM 1383 O O . ARG A 1 177 ? 3.016 -5.743 1.746 1.00 97.88 177 ARG A O 1
ATOM 1390 N N . ARG A 1 178 ? 4.462 -4.085 2.167 1.00 97.44 178 ARG A N 1
ATOM 1391 C CA . ARG A 1 178 ? 4.183 -3.323 0.941 1.00 97.44 178 ARG A CA 1
ATOM 1392 C C . ARG A 1 178 ? 5.475 -3.040 0.202 1.00 97.44 178 ARG A C 1
ATOM 1394 O O . ARG A 1 178 ? 6.488 -2.736 0.826 1.00 97.44 178 ARG A O 1
ATOM 1401 N N . TYR A 1 179 ? 5.402 -3.088 -1.118 1.00 97.75 179 TYR A N 1
ATOM 1402 C CA . TYR A 1 179 ? 6.527 -2.862 -2.009 1.00 97.75 179 TYR A CA 1
ATOM 1403 C C . TYR A 1 179 ? 6.366 -1.525 -2.719 1.00 97.75 179 TYR A C 1
ATOM 1405 O O . TYR A 1 179 ? 5.366 -1.289 -3.403 1.00 97.75 179 TYR A O 1
ATOM 1413 N N . LEU A 1 180 ? 7.339 -0.639 -2.540 1.00 98.31 180 LEU A N 1
ATOM 1414 C CA . LEU A 1 180 ? 7.310 0.731 -3.032 1.00 98.31 180 LEU A CA 1
ATOM 1415 C C . LEU A 1 180 ? 8.322 0.904 -4.164 1.00 98.31 180 LEU A C 1
ATOM 1417 O O . LEU A 1 180 ? 9.473 0.479 -4.054 1.00 98.31 180 LEU A O 1
ATOM 1421 N N . CYS A 1 181 ? 7.915 1.570 -5.244 1.00 97.38 181 CYS A N 1
ATOM 1422 C CA . CYS A 1 181 ? 8.853 1.980 -6.286 1.00 97.38 181 CYS A CA 1
ATOM 1423 C C . CYS A 1 181 ? 9.922 2.908 -5.678 1.00 97.38 181 CYS A C 1
ATOM 1425 O O . CYS A 1 181 ? 9.545 3.899 -5.052 1.00 97.38 181 CYS A O 1
ATOM 1427 N N . PRO A 1 182 ? 11.228 2.648 -5.869 1.00 95.94 182 PRO A N 1
ATOM 1428 C CA . PRO A 1 182 ? 12.279 3.465 -5.258 1.00 95.94 182 PRO A CA 1
ATOM 1429 C C . PRO A 1 182 ? 12.336 4.901 -5.801 1.00 95.94 182 PRO A C 1
ATOM 1431 O O . PRO A 1 182 ? 12.819 5.795 -5.112 1.00 95.94 182 PRO A O 1
ATOM 1434 N N . GLU A 1 183 ? 11.800 5.129 -7.003 1.00 94.88 183 GLU A N 1
ATOM 1435 C CA . GLU A 1 183 ? 11.777 6.445 -7.645 1.00 94.88 183 GLU A CA 1
ATOM 1436 C C . GLU A 1 183 ? 10.506 7.232 -7.287 1.00 94.88 183 GLU A C 1
ATOM 1438 O O . GLU A 1 183 ? 10.559 8.260 -6.617 1.00 94.88 183 GLU A O 1
ATOM 1443 N N . CYS A 1 184 ? 9.326 6.739 -7.689 1.00 96.19 184 CYS A N 1
ATOM 1444 C CA . CYS A 1 184 ? 8.065 7.472 -7.501 1.00 96.19 184 CYS A CA 1
ATOM 1445 C C . CYS A 1 184 ? 7.301 7.122 -6.219 1.00 96.19 184 CYS A C 1
ATOM 1447 O O . CYS A 1 184 ? 6.227 7.675 -5.977 1.00 96.19 184 CYS A O 1
ATOM 1449 N N . ARG A 1 185 ? 7.814 6.180 -5.413 1.00 97.94 185 ARG A N 1
ATOM 1450 C CA . ARG A 1 185 ? 7.256 5.786 -4.105 1.00 97.94 185 ARG A CA 1
ATOM 1451 C C . ARG A 1 185 ? 5.825 5.241 -4.165 1.00 97.94 185 ARG A C 1
ATOM 1453 O O . ARG A 1 185 ? 5.151 5.146 -3.141 1.00 97.94 185 ARG A O 1
ATOM 1460 N N . THR A 1 186 ? 5.339 4.890 -5.357 1.00 97.75 186 THR A N 1
ATOM 1461 C CA . THR A 1 186 ? 4.031 4.249 -5.528 1.00 97.75 186 THR A CA 1
ATOM 1462 C C . THR A 1 186 ? 4.068 2.851 -4.929 1.00 97.75 186 THR A C 1
ATOM 1464 O O . THR A 1 186 ? 5.059 2.137 -5.099 1.00 97.75 186 THR A O 1
ATOM 1467 N N . GLN A 1 187 ? 2.998 2.455 -4.246 1.00 97.94 187 GLN A N 1
ATOM 1468 C CA . GLN A 1 187 ? 2.841 1.079 -3.789 1.00 97.94 187 GLN A CA 1
ATOM 1469 C C . GLN A 1 187 ? 2.524 0.182 -4.989 1.00 97.94 187 GLN A C 1
ATOM 1471 O O . GLN A 1 187 ? 1.432 0.249 -5.542 1.00 97.94 187 GLN A O 1
ATOM 1476 N N . VAL A 1 188 ? 3.488 -0.641 -5.396 1.00 97.12 188 VAL A N 1
ATOM 1477 C CA . VAL A 1 188 ? 3.368 -1.531 -6.560 1.00 97.12 188 VAL A CA 1
ATOM 1478 C C . VAL A 1 188 ? 2.640 -2.820 -6.188 1.00 97.12 188 VAL A C 1
ATOM 1480 O O . VAL A 1 188 ? 1.791 -3.277 -6.946 1.00 97.12 188 VAL A O 1
ATOM 1483 N N . ALA A 1 189 ? 2.943 -3.373 -5.012 1.00 95.81 189 ALA A N 1
ATOM 1484 C CA . ALA A 1 189 ? 2.380 -4.626 -4.517 1.00 95.81 189 ALA A CA 1
ATOM 1485 C C . ALA A 1 189 ? 2.263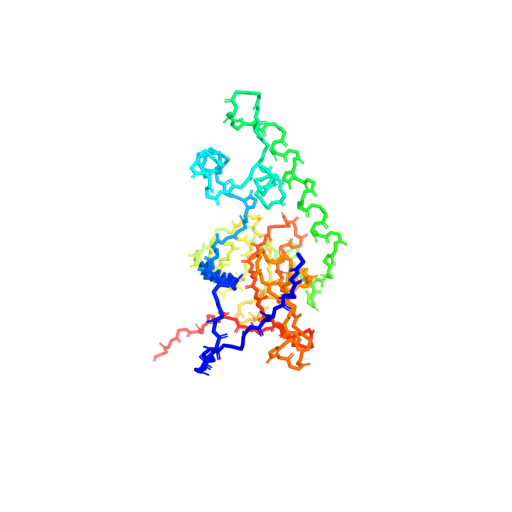 -4.610 -2.985 1.00 95.81 189 ALA A C 1
ATOM 1487 O O . ALA A 1 189 ? 2.898 -3.791 -2.308 1.00 95.81 189 ALA A O 1
ATOM 1488 N N . ALA A 1 190 ? 1.455 -5.514 -2.432 1.00 95.19 190 ALA A N 1
ATOM 1489 C CA . ALA A 1 190 ? 1.347 -5.726 -0.994 1.00 95.19 190 ALA A CA 1
ATOM 1490 C C . ALA A 1 190 ? 0.940 -7.169 -0.669 1.00 95.19 190 ALA A C 1
ATOM 1492 O O . ALA A 1 190 ? 0.191 -7.784 -1.424 1.00 95.19 190 ALA A O 1
ATOM 1493 N N . GLU A 1 191 ? 1.394 -7.682 0.472 1.00 95.06 191 GLU A N 1
ATOM 1494 C CA . GLU A 1 191 ? 1.118 -9.041 0.936 1.00 95.06 191 GLU A CA 1
ATOM 1495 C C . GLU A 1 191 ? 1.051 -9.123 2.470 1.00 95.06 191 GLU A C 1
ATOM 1497 O O . GLU A 1 191 ? 1.573 -8.269 3.192 1.00 95.06 191 GLU A O 1
ATOM 1502 N N . ILE A 1 192 ? 0.411 -10.180 2.974 1.00 94.69 192 ILE A N 1
ATOM 1503 C CA . ILE A 1 192 ? 0.537 -10.603 4.372 1.00 94.69 192 ILE A CA 1
ATOM 1504 C C . ILE A 1 192 ? 1.533 -11.753 4.395 1.00 94.69 192 ILE A C 1
ATOM 1506 O O . ILE A 1 192 ? 1.263 -12.816 3.839 1.00 94.69 192 ILE A O 1
ATOM 1510 N N . ALA A 1 193 ? 2.679 -11.535 5.030 1.00 95.69 193 ALA A N 1
ATOM 1511 C CA . ALA A 1 193 ? 3.799 -12.467 5.010 1.00 95.69 193 ALA A CA 1
ATOM 1512 C C . ALA A 1 193 ? 4.336 -12.712 6.418 1.00 95.69 193 ALA A C 1
ATOM 1514 O O . ALA A 1 193 ? 4.118 -11.916 7.336 1.00 95.69 193 ALA A O 1
ATOM 1515 N N . ARG A 1 194 ? 5.077 -13.808 6.593 1.00 96.62 194 ARG A N 1
ATOM 1516 C CA . ARG A 1 194 ? 5.948 -13.947 7.763 1.00 96.62 194 ARG A CA 1
ATOM 1517 C C . ARG A 1 194 ? 7.059 -12.912 7.661 1.00 96.62 194 ARG A C 1
ATOM 1519 O O . ARG A 1 194 ? 7.616 -12.710 6.585 1.00 96.62 194 ARG A O 1
ATOM 1526 N N . ALA A 1 195 ? 7.433 -12.303 8.779 1.00 95.94 195 ALA A N 1
ATOM 1527 C CA . ALA A 1 195 ? 8.501 -11.305 8.814 1.00 95.94 195 ALA A CA 1
ATOM 1528 C C . ALA A 1 195 ? 9.836 -11.845 8.258 1.00 95.94 195 ALA A C 1
ATOM 1530 O O . ALA A 1 195 ? 10.617 -11.083 7.694 1.00 95.94 195 ALA A O 1
ATOM 1531 N N . SER A 1 196 ? 10.082 -13.150 8.409 1.00 94.94 196 SER A N 1
ATOM 1532 C CA . SER A 1 196 ? 11.278 -13.854 7.935 1.00 94.94 196 SER A CA 1
ATOM 1533 C C . SER A 1 196 ? 11.228 -14.288 6.468 1.00 94.94 196 SER A C 1
ATOM 1535 O O . SER A 1 196 ? 12.270 -14.661 5.932 1.00 94.94 196 SER A O 1
ATOM 1537 N N . ASP A 1 197 ? 10.060 -14.268 5.817 1.00 95.19 197 ASP A N 1
ATOM 1538 C CA . ASP A 1 197 ? 9.953 -14.682 4.419 1.00 95.19 197 ASP A CA 1
ATOM 1539 C C . ASP A 1 197 ? 10.653 -13.651 3.520 1.00 95.19 197 ASP A C 1
ATOM 1541 O O . ASP A 1 197 ? 10.470 -12.439 3.670 1.00 95.19 197 ASP A O 1
ATOM 1545 N N . GLU A 1 198 ? 11.437 -14.129 2.557 1.00 92.94 198 GLU A N 1
ATOM 1546 C CA . GLU A 1 198 ? 11.929 -13.295 1.458 1.00 92.94 198 GLU A CA 1
ATOM 1547 C C . GLU A 1 198 ? 10.800 -13.005 0.456 1.00 92.94 198 GLU A C 1
ATOM 1549 O O . GLU A 1 198 ? 9.861 -13.804 0.371 1.00 92.94 198 GLU A O 1
ATOM 1554 N N . PRO A 1 199 ? 10.872 -11.902 -0.319 1.00 92.88 199 PRO A N 1
ATOM 1555 C CA . PRO A 1 199 ? 9.896 -11.625 -1.369 1.00 92.88 199 PRO A CA 1
ATOM 1556 C C . PRO A 1 199 ? 9.752 -12.808 -2.328 1.00 92.88 199 PRO A C 1
ATOM 1558 O O . PRO A 1 199 ? 10.724 -13.242 -2.948 1.00 92.88 199 PRO A O 1
ATOM 1561 N N . LYS A 1 200 ? 8.532 -13.327 -2.463 1.00 89.00 200 LYS A N 1
ATOM 1562 C CA . LYS A 1 200 ? 8.234 -14.449 -3.357 1.00 89.00 200 LYS A CA 1
ATOM 1563 C C . LYS A 1 200 ? 7.725 -13.915 -4.681 1.00 89.00 200 LYS A C 1
ATOM 1565 O O . LYS A 1 200 ? 6.814 -13.100 -4.693 1.00 89.00 200 LYS A O 1
ATOM 1570 N N . THR A 1 201 ? 8.297 -14.393 -5.781 1.00 86.06 201 THR A N 1
ATOM 1571 C CA . THR A 1 201 ? 7.816 -14.049 -7.121 1.00 86.06 201 THR A CA 1
ATOM 1572 C C . THR A 1 201 ? 6.342 -14.429 -7.252 1.00 86.06 201 THR A C 1
ATOM 1574 O O . THR A 1 201 ? 5.992 -15.605 -7.157 1.00 86.06 201 THR A O 1
ATOM 1577 N N . ASP A 1 202 ? 5.491 -13.435 -7.473 1.00 87.06 202 ASP A N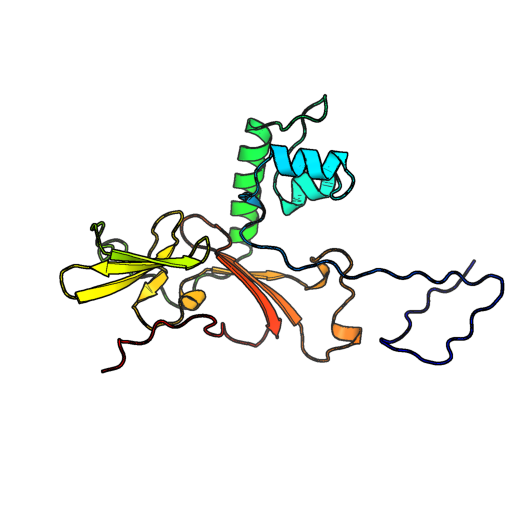 1
ATOM 1578 C CA . ASP A 1 202 ? 4.050 -13.574 -7.702 1.00 87.06 202 ASP A CA 1
ATOM 1579 C C . ASP A 1 202 ? 3.713 -13.656 -9.202 1.00 87.06 202 ASP A C 1
ATOM 1581 O O . ASP A 1 202 ? 2.754 -14.325 -9.586 1.00 87.06 202 ASP A O 1
ATOM 1585 N N . VAL A 1 203 ? 4.530 -13.035 -10.059 1.00 86.38 203 VAL A N 1
ATOM 1586 C CA . VAL A 1 203 ? 4.414 -13.072 -11.522 1.00 86.38 203 VAL A CA 1
ATOM 1587 C C . VAL A 1 203 ? 5.779 -13.330 -12.157 1.00 86.38 203 VAL A C 1
ATOM 1589 O O . VAL A 1 203 ? 6.749 -12.627 -11.882 1.00 86.38 203 VAL A O 1
ATOM 1592 N N . GLN A 1 204 ? 5.842 -14.308 -13.063 1.00 81.38 204 GLN A N 1
ATOM 1593 C CA . GLN A 1 204 ? 7.001 -14.556 -13.918 1.00 81.38 204 GLN A CA 1
ATOM 1594 C C . GLN A 1 204 ? 6.542 -14.719 -15.366 1.00 81.38 204 GLN A C 1
ATOM 1596 O O . GLN A 1 204 ? 5.673 -15.540 -15.660 1.00 81.38 204 GLN A O 1
ATOM 1601 N N . ILE A 1 205 ? 7.137 -13.946 -16.274 1.00 79.12 205 ILE A N 1
ATOM 1602 C CA . ILE A 1 205 ? 6.931 -14.131 -17.710 1.00 79.12 205 ILE A CA 1
ATOM 1603 C C . ILE A 1 205 ? 7.920 -15.188 -18.170 1.00 79.12 205 ILE A C 1
ATOM 1605 O O . ILE A 1 205 ? 9.132 -15.019 -18.040 1.00 79.12 205 ILE A O 1
ATOM 1609 N N . LEU A 1 206 ? 7.384 -16.293 -18.673 1.00 79.31 206 LEU A N 1
ATOM 1610 C CA . LEU A 1 206 ? 8.181 -17.344 -19.282 1.00 79.31 206 LEU A CA 1
ATOM 1611 C C . LEU A 1 206 ? 8.480 -16.989 -20.744 1.00 79.31 206 LEU A C 1
ATOM 1613 O O . LEU A 1 206 ? 7.678 -16.294 -21.380 1.00 79.31 206 LEU A O 1
ATOM 1617 N N . PRO A 1 207 ? 9.601 -17.480 -21.298 1.00 70.94 207 PRO A N 1
ATOM 1618 C CA . PRO A 1 207 ? 9.826 -17.413 -22.733 1.00 70.94 207 PRO A CA 1
ATOM 1619 C C . PRO A 1 207 ? 8.676 -18.099 -23.498 1.00 70.94 207 PRO A C 1
ATOM 1621 O O . PRO A 1 207 ? 7.981 -18.952 -22.931 1.00 70.94 207 PRO A O 1
ATOM 1624 N N . PRO A 1 208 ? 8.455 -17.744 -24.778 1.00 70.38 208 PRO A N 1
ATOM 1625 C CA . PRO A 1 208 ? 7.468 -18.415 -25.615 1.00 70.38 208 PRO A CA 1
ATOM 1626 C C . PRO A 1 208 ? 7.683 -19.931 -25.603 1.00 70.38 208 PRO A C 1
ATOM 1628 O O . PRO A 1 208 ? 8.819 -20.398 -25.663 1.00 70.38 208 PRO A O 1
ATOM 1631 N N . ILE A 1 209 ? 6.591 -20.689 -25.525 1.00 74.94 209 ILE A N 1
ATOM 1632 C CA . ILE A 1 209 ? 6.634 -22.143 -25.688 1.00 74.94 209 ILE A CA 1
ATOM 1633 C C . ILE A 1 209 ? 6.840 -22.418 -27.184 1.00 74.94 209 ILE A C 1
ATOM 1635 O O . ILE A 1 209 ? 6.061 -21.910 -27.994 1.00 74.94 209 ILE A O 1
ATOM 1639 N N . GLU A 1 210 ? 7.900 -23.159 -27.523 1.00 65.25 210 GLU A N 1
ATOM 1640 C CA . GLU A 1 210 ? 8.178 -23.652 -28.885 1.00 65.25 210 GLU A CA 1
ATOM 1641 C C . GLU A 1 210 ? 7.113 -24.638 -29.386 1.00 65.25 210 GLU A C 1
ATOM 1643 O O . GLU A 1 210 ? 6.628 -25.468 -28.578 1.00 65.25 210 GLU A O 1
#

Sequence (210 aa):
EGTEEILSPKLRNAVQGQDDVYEWIWNGGGGYGDPLDRDPASVVADVRRRDVTTKTAGDIYGVILGPAGEPDFEATDRRRENLRNERYSMATPPRRPTMPATTSRAGEGRSIVLAEYLEEIHFEDGGAVLRCRKCRHPLAEHGANYLDGLAIWDSPVTTIPLVRPPELLVDDRMVFRRYLCPECRTQVAAEIARASDEPKTDVQILPPIE

pLDDT: mean 90.3, std 10.8, range [42.84, 98.81]

Foldseek 3Di:
DDDDDDDDVPDPPDDDDPPDDDDDDDDDDDDAWQLLPPDLQVLLVCCVVVVAPQVRCCQRNVWHADPVSGTPVVSSVVSSVVNLVVQLVQWAAFQDAFDPCVVVPPDDADWDDPGPQWIWGADPVGFIFIAGPPPRGTQGGAQDQSLSSFTKRKDQPPVPPPDDHCVVPDVARWIWIFTAHNPPSTGPDIDTDGPPDDDDRPDHDDDDDD

Secondary structure (DSSP, 8-state):
------PPTT--S----TT------PPPPPP-S-GGGS-HHHHHHHHHHTSS-HHHHHHHS-PEE-TTSSEEHHHHHHHHHHHHHHHHHTSBPPSSPPPPGGG------EEEEEETTEEEEE-TTS-EEEEETTT--EEEETTS-GGGGSEEEEEEGGGSTTPPPGGGT-SS-EEEEEEE-TTT--EEEEEEEETTPPPPPS--PPPPP-